Protein 5DK6 (pdb70)

B-factor: mean 43.55, std 16.33, range [5.24, 105.69]

Solvent-accessible surface area: 11202 Å² total

Foldseek 3Di:
DAFDFEEEEEELCLLFVVQLVQFDPWDWDDDPHWIWIWGDHVRYTYIYTNQHFFQVSLLVVLLCCCPVVVGQAYEYEFAWAWDPPVADALAKEKEPWEFAQPDDPVVVPDARRDDPVGDRIFAAPVVSVLLVVLPVQVPVPYHYYYWYEYEGRDAAAPVVSVSSCVSPVTTTYGNVVSSRVSCVVVVHGYMYMWGYQYHHHHCPPVSNVVRRSSGSVRRVRSVSSSVSRTNHDGD

Radius of gyration: 16.78 Å; Cα contacts (8 Å, |Δi|>4): 553; chains: 1; bounding box: 40×55×32 Å

InterPro domains:
  IPR000845 Nucleoside phosphorylase domain [PF01048] (2-230)
  IPR010049 MTA/SAH nucleosidase [MF_01684] (2-235)
  IPR010049 MTA/SAH nucleosidase [TIGR01704] (3-233)
  IPR035994 Nucleoside phosphorylase superfamily [G3DSA:3.40.50.1580] (1-243)
  IPR035994 Nucleoside phosphorylase superfamily [SSF53167] (1-235)

CATH classification: 3.40.50.1580

Nearest PDB structures (foldseek):
  4x24-assembly1_B  TM=9.715E-01  e=6.820E-34  Vibrio cholerae O395
  5ue1-assembly1_B  TM=9.714E-01  e=4.278E-33  Aliivibrio fischeri ES114
  3dp9-assembly1_A  TM=9.742E-01  e=1.369E-32  Vibrio cholerae
  3eei-assembly1_B  TM=9.690E-01  e=1.240E-31  Neisseria meningitidis serogroup B
  1jys-assembly1_B  TM=9.177E-01  e=1.806E-28  Escherichia coli

Sequence (235 aa):
LYFQSKAGIIGAEPEVAILKEKLTDAKSTEHAGYTFHQGQLDGSDVVIVQSGIGKVAAALATAILIDRFQVDYVVNTGSAGGFDASLKVGDIVVSSEVRYHDVDLTAFGYEIGQLPANPAAFPHDDLVAAAKKGIEQLSQNIKAVTGLITTGDTFTKEEDVAKARANFPTAAVEEGAAIAQACLQLKTPFVVIRSLSDIAGKESPHTFEEYLETAAVNSSQLVLNLGQLKGKVLS

Organism: Colwellia psychrerythraea (strain 34H / ATCC BAA-681) (NCBI:txid167879)

Secondary structure (DSSP, 8-state):
------EEEEE--HHHHHHHHS-EEEEEEEETTEEEEEEEETTEEEEEEE--SSHHHHHHHHHHHHHHH--SEEEEEEEEEE-STT--TT-EEEEEEEEESS---GGGTPPTTPPTTS-S----HHHHHHHHHH---------EEEEEEEE-S----HHHHHHHHHH----EE--HHHHHHHHHHTT--EEEEEEEEEESSTTHHHHHHHHHHHHHHHHHHHHH---TTTT----

Structure (mmCIF, N/CA/C/O backbone):
data_5DK6
#
_entry.id   5DK6
#
_cell.length_a   145.427
_cell.length_b   145.427
_cell.length_c   70.341
_cell.angle_alpha   90.00
_cell.angle_beta   90.00
_cell.angle_gamma   120.00
#
_symmetry.space_group_name_H-M   'P 65 2 2'
#
loop_
_entity.id
_entity.type
_entity.pdbx_description
1 polymer "5'-methylthioadenosine/S-adenosylhomocysteine nucleosidase"
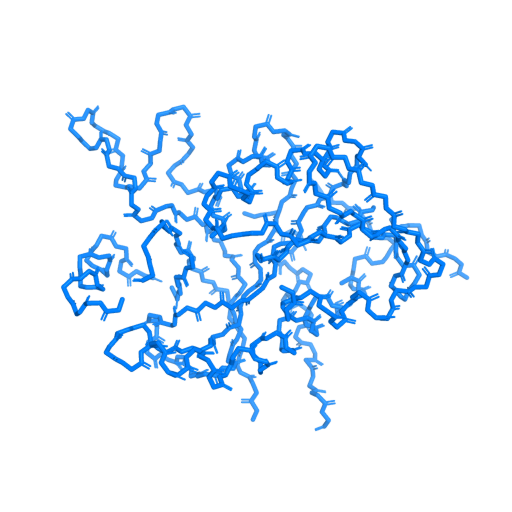2 non-polymer GLYCINE
3 non-polymer ADENINE
4 water water
#
loop_
_atom_site.group_PDB
_atom_site.id
_atom_site.type_symbol
_atom_site.label_atom_id
_atom_site.label_alt_id
_atom_site.label_comp_id
_atom_site.label_asym_id
_atom_site.label_entity_id
_atom_site.label_seq_id
_atom_site.pdbx_PDB_ins_code
_atom_site.Cartn_x
_atom_site.Cartn_y
_atom_site.Cartn_z
_atom_site.occupancy
_atom_site.B_iso_or_equiv
_atom_site.auth_seq_id
_atom_site.auth_comp_id
_atom_site.auth_asym_id
_atom_site.auth_atom_id
_atom_site.pdbx_PDB_model_num
ATOM 1 N N . LEU A 1 18 ? 46.729 17.631 33.808 1.00 67.70 -5 LEU A N 1
ATOM 2 C CA . LEU A 1 18 ? 46.996 18.025 35.188 1.00 68.22 -5 LEU A CA 1
ATOM 3 C C . LEU A 1 18 ? 47.012 19.553 35.355 1.00 71.36 -5 LEU A C 1
ATOM 4 O O . LEU A 1 18 ? 45.959 20.202 35.319 1.00 71.53 -5 LEU A O 1
ATOM 9 N N . TYR A 1 19 ? 48.210 20.110 35.535 1.00 74.72 -4 TYR A N 1
ATOM 10 C CA . TYR A 1 19 ? 48.412 21.549 35.738 1.00 68.22 -4 TYR A CA 1
ATOM 11 C C . TYR A 1 19 ? 47.961 22.418 34.549 1.00 65.87 -4 TYR A C 1
ATOM 12 O O . TYR A 1 19 ? 48.369 22.174 33.411 1.00 62.56 -4 TYR A O 1
ATOM 21 N N . PHE A 1 20 ? 47.127 23.428 34.810 1.00 61.90 -3 PHE A N 1
ATOM 22 C CA . PHE A 1 20 ? 46.771 24.419 33.786 1.00 54.43 -3 PHE A CA 1
ATOM 23 C C . PHE A 1 20 ? 47.837 25.505 33.707 1.00 51.12 -3 PHE A C 1
ATOM 24 O O . PHE A 1 20 ? 48.488 25.810 34.695 1.00 50.46 -3 PHE A O 1
ATOM 32 N N . GLN A 1 21 ? 48.017 26.084 32.527 1.00 54.29 -2 GLN A N 1
ATOM 33 C CA . GLN A 1 21 ? 48.915 27.223 32.366 1.00 56.38 -2 GLN A CA 1
ATOM 34 C C . GLN A 1 21 ? 48.088 28.502 32.328 1.00 60.18 -2 GLN A C 1
ATOM 35 O O . GLN A 1 21 ? 47.480 28.837 31.301 1.00 60.61 -2 GLN A O 1
ATOM 41 N N . SER A 1 22 ? 48.055 29.214 33.451 1.00 60.36 -1 SER A N 1
ATOM 42 C CA . SER A 1 22 ? 47.122 30.324 33.588 1.00 49.07 -1 SER A CA 1
ATOM 43 C C . SER A 1 22 ? 47.794 31.660 33.859 1.00 47.10 -1 SER A C 1
ATOM 44 O O . SER A 1 22 ? 48.923 31.729 34.354 1.00 49.40 -1 SER A O 1
ATOM 55 N N . LYS A 1 24 ? 48.189 35.513 35.585 1.00 41.97 2 LYS A N 1
ATOM 56 C CA . LYS A 1 24 ? 48.075 36.010 36.944 1.00 41.99 2 LYS A CA 1
ATOM 57 C C . LYS A 1 24 ? 47.050 37.140 36.991 1.00 40.44 2 LYS A C 1
ATOM 58 O O . LYS A 1 24 ? 47.169 38.141 36.280 1.00 40.13 2 LYS A O 1
ATOM 64 N N . ALA A 1 25 ? 46.040 36.962 37.831 1.00 37.19 3 ALA A N 1
ATOM 65 C CA . ALA A 1 25 ? 44.956 37.916 37.937 1.00 36.44 3 ALA A CA 1
ATOM 66 C C . ALA A 1 25 ? 45.166 38.915 39.085 1.00 40.03 3 ALA A C 1
ATOM 67 O O . ALA A 1 25 ? 45.486 38.530 40.217 1.00 40.31 3 ALA A O 1
ATOM 69 N N . GLY A 1 26 ? 45.014 40.200 38.771 1.00 37.88 4 GLY A N 1
ATOM 70 C CA . GLY A 1 26 ? 44.917 41.242 39.780 1.00 30.83 4 GLY A CA 1
ATOM 71 C C . GLY A 1 26 ? 43.457 41.366 40.192 1.00 35.23 4 GLY A C 1
ATOM 72 O O . GLY A 1 26 ? 42.574 41.521 39.340 1.00 35.34 4 GLY A O 1
ATOM 73 N N . ILE A 1 27 ? 43.188 41.268 41.489 1.00 31.84 5 ILE A N 1
ATOM 74 C CA . ILE A 1 27 ? 41.826 41.402 41.993 1.00 34.66 5 ILE A CA 1
ATOM 75 C C . ILE A 1 27 ? 41.721 42.565 42.982 1.00 37.04 5 ILE A C 1
ATOM 76 O O . ILE A 1 27 ? 42.389 42.571 44.014 1.00 31.32 5 ILE A O 1
ATOM 81 N N . ILE A 1 28 ? 40.893 43.560 42.667 1.00 34.78 6 ILE A N 1
ATOM 82 C CA . ILE A 1 28 ? 40.789 44.710 43.550 1.00 23.02 6 ILE A CA 1
ATOM 83 C C . ILE A 1 28 ? 39.358 45.067 43.993 1.00 37.90 6 ILE A C 1
ATOM 84 O O . ILE A 1 28 ? 38.430 45.115 43.175 1.00 32.54 6 ILE A O 1
ATOM 89 N N . GLY A 1 29 ? 39.215 45.284 45.311 1.00 30.89 7 GLY A N 1
ATOM 90 C CA . GLY A 1 29 ? 37.991 45.751 45.954 1.00 28.16 7 GLY A CA 1
ATOM 91 C C . GLY A 1 29 ? 38.281 46.949 46.865 1.00 33.21 7 GLY A C 1
ATOM 92 O O . GLY A 1 29 ? 39.377 47.096 47.431 1.00 32.32 7 GLY A O 1
ATOM 93 N N . ALA A 1 30 ? 37.314 47.844 47.002 1.00 32.53 8 ALA A N 1
ATOM 94 C CA . ALA A 1 30 ? 37.578 49.073 47.743 1.00 35.70 8 ALA A CA 1
ATOM 95 C C . ALA A 1 30 ? 37.644 48.824 49.263 1.00 38.60 8 ALA A C 1
ATOM 96 O O . ALA A 1 30 ? 38.477 49.410 49.950 1.00 36.64 8 ALA A O 1
ATOM 106 N N . GLU A 1 32 ? 37.134 45.916 52.808 1.00 45.12 10 GLU A N 1
ATOM 107 C CA . GLU A 1 32 ? 37.410 44.546 53.267 1.00 42.88 10 GLU A CA 1
ATOM 108 C C . GLU A 1 32 ? 36.341 43.469 52.957 1.00 46.24 10 GLU A C 1
ATOM 109 O O . GLU A 1 32 ? 36.695 42.357 52.583 1.00 46.87 10 GLU A O 1
ATOM 115 N N . PRO A 1 33 ? 35.043 43.776 53.121 1.00 45.02 11 PRO A N 1
ATOM 116 C CA . PRO A 1 33 ? 34.072 42.720 52.803 1.00 41.15 11 PRO A CA 1
ATOM 117 C C . PRO A 1 33 ? 34.099 42.317 51.341 1.00 46.75 11 PRO A C 1
ATOM 118 O O . PRO A 1 33 ? 33.901 41.142 51.022 1.00 49.45 11 PRO A O 1
ATOM 122 N N . GLU A 1 34 ? 34.366 43.276 50.460 1.00 43.32 12 GLU A N 1
ATOM 123 C CA . GLU A 1 34 ? 34.346 43.002 49.026 1.00 42.47 12 GLU A CA 1
ATOM 124 C C . GLU A 1 34 ? 35.473 42.050 48.610 1.00 43.72 12 GLU A C 1
ATOM 125 O O . GLU A 1 34 ? 35.523 41.580 47.474 1.00 43.50 12 GLU A O 1
ATOM 131 N N . VAL A 1 35 ? 36.351 41.745 49.556 1.00 46.59 13 VAL A N 1
ATOM 132 C CA . VAL A 1 35 ? 37.633 41.119 49.273 1.00 43.02 13 VAL A CA 1
ATOM 133 C C . VAL A 1 35 ? 37.868 39.925 50.200 1.00 45.58 13 VAL A C 1
ATOM 134 O O . VAL A 1 35 ? 38.595 38.988 49.862 1.00 47.76 13 VAL A O 1
ATOM 138 N N . ALA A 1 36 ? 37.210 39.959 51.358 1.00 53.63 14 ALA A N 1
ATOM 139 C CA . ALA A 1 36 ? 37.425 38.989 52.435 1.00 50.06 14 ALA A CA 1
ATOM 140 C C . ALA A 1 36 ? 37.220 37.540 52.006 1.00 48.20 14 ALA A C 1
ATOM 141 O O . ALA A 1 36 ? 37.976 36.653 52.419 1.00 44.36 14 ALA A O 1
ATOM 143 N N . ILE A 1 37 ? 36.194 37.303 51.189 1.00 49.23 15 ILE A N 1
ATOM 144 C CA . ILE A 1 37 ? 35.861 35.944 50.763 1.00 53.98 15 ILE A CA 1
ATOM 145 C C . ILE A 1 37 ? 37.007 35.308 49.978 1.00 55.46 15 ILE A C 1
ATOM 146 O O . ILE A 1 37 ? 37.541 34.274 50.381 1.00 59.15 15 ILE A O 1
ATOM 151 N N . LEU A 1 38 ? 37.387 35.943 48.870 1.00 52.83 16 LEU A N 1
ATOM 152 C CA . LEU A 1 38 ? 38.445 35.429 47.999 1.00 50.09 16 LEU A CA 1
ATOM 153 C C . LEU A 1 38 ? 39.771 35.400 48.741 1.00 50.20 16 LEU A C 1
ATOM 154 O O . LEU A 1 38 ? 40.638 34.573 48.461 1.00 53.59 16 LEU A O 1
ATOM 159 N N . LYS A 1 39 ? 39.923 36.312 49.694 1.00 47.85 17 LYS A N 1
ATOM 160 C CA . LYS A 1 39 ? 41.124 36.361 50.510 1.00 48.66 17 LYS A CA 1
ATOM 161 C C . LYS A 1 39 ? 41.232 35.066 51.309 1.00 55.20 17 LYS A C 1
ATOM 162 O O . LYS A 1 39 ? 42.329 34.558 51.569 1.00 57.57 17 LYS A O 1
ATOM 168 N N . GLU A 1 40 ? 40.076 34.530 51.687 1.00 54.86 18 GLU A N 1
ATOM 169 C CA . GLU A 1 40 ? 40.035 33.349 52.533 1.00 62.92 18 GLU A CA 1
ATOM 170 C C . GLU A 1 40 ? 40.398 32.094 51.751 1.00 62.28 18 GLU A C 1
ATOM 171 O O . GLU A 1 40 ? 41.253 31.305 52.183 1.00 61.79 18 GLU A O 1
ATOM 177 N N . LYS A 1 41 ? 39.764 31.923 50.593 1.00 53.37 19 LYS A N 1
ATOM 178 C CA . LYS A 1 41 ? 39.973 30.731 49.773 1.00 56.06 19 LYS A CA 1
ATOM 179 C C . LYS A 1 41 ? 41.361 30.693 49.136 1.00 52.27 19 LYS A C 1
ATOM 180 O O . LYS A 1 41 ? 41.704 29.759 48.420 1.00 60.15 19 LYS A O 1
ATOM 186 N N . LEU A 1 42 ? 42.155 31.716 49.410 1.00 50.89 20 LEU A N 1
ATOM 187 C CA . LEU A 1 42 ? 43.529 31.767 48.960 1.00 49.98 20 LEU A CA 1
ATOM 188 C C . LEU A 1 42 ? 44.330 30.596 49.507 1.00 56.08 20 LEU A C 1
ATOM 189 O O . LEU A 1 42 ? 44.318 30.330 50.708 1.00 65.71 20 LEU A O 1
ATOM 194 N N . THR A 1 43 ? 45.024 29.897 48.621 1.00 55.77 21 THR A N 1
ATOM 195 C CA . THR A 1 43 ? 45.952 28.847 49.022 1.00 55.30 21 THR A CA 1
ATOM 196 C C . THR A 1 43 ? 47.372 29.381 48.888 1.00 58.88 21 THR A C 1
ATOM 197 O O . THR A 1 43 ? 47.619 30.282 48.087 1.00 57.80 21 THR A O 1
ATOM 201 N N . ASP A 1 44 ? 48.302 28.818 49.653 1.00 61.76 22 ASP A N 1
ATOM 202 C CA . ASP A 1 44 ? 49.693 29.276 49.643 1.00 63.61 22 ASP A CA 1
ATOM 203 C C . ASP A 1 44 ? 49.748 30.785 49.809 1.00 63.59 22 ASP A C 1
ATOM 204 O O . ASP A 1 44 ? 50.481 31.481 49.099 1.00 61.01 22 ASP A O 1
ATOM 209 N N . ALA A 1 45 ? 48.948 31.277 50.748 1.00 58.81 23 ALA A N 1
ATOM 210 C CA . ALA A 1 45 ? 48.822 32.704 50.990 1.00 50.06 23 ALA A CA 1
ATOM 211 C C . ALA A 1 45 ? 50.126 33.323 51.448 1.00 55.77 23 ALA A C 1
ATOM 212 O O . ALA A 1 45 ? 50.796 32.815 52.341 1.00 62.90 23 ALA A O 1
ATOM 214 N N . LYS A 1 46 ? 50.490 34.421 50.813 1.00 51.51 24 LYS A N 1
ATOM 215 C CA . LYS A 1 46 ? 51.528 35.277 51.338 1.00 51.28 24 LYS A CA 1
ATOM 216 C C . LYS A 1 46 ? 50.965 36.681 51.277 1.00 52.06 24 LYS A C 1
ATOM 217 O O . LYS A 1 46 ? 50.241 37.020 50.346 1.00 53.99 24 LYS A O 1
ATOM 223 N N . SER A 1 47 ? 51.272 37.494 52.271 1.00 54.30 25 SER A N 1
ATOM 224 C CA . SER A 1 47 ? 50.839 38.875 52.247 1.00 49.71 25 SER A CA 1
ATOM 225 C C . SER A 1 47 ? 52.053 39.791 52.360 1.00 52.97 25 SER A C 1
ATOM 226 O O . SER A 1 47 ? 52.956 39.545 53.152 1.00 62.55 25 SER A O 1
ATOM 229 N N . THR A 1 48 ? 52.070 40.835 51.542 1.00 52.00 26 THR A N 1
ATOM 230 C CA . THR A 1 48 ? 53.182 41.772 51.467 1.00 48.31 26 THR A CA 1
ATOM 231 C C . THR A 1 48 ? 52.640 43.179 51.503 1.00 50.52 26 THR A C 1
ATOM 232 O O . THR A 1 48 ? 51.447 43.397 51.292 1.00 55.29 26 THR A O 1
ATOM 236 N N . GLU A 1 49 ? 53.510 44.145 51.737 1.00 52.56 27 GLU A N 1
ATOM 237 C CA . GLU A 1 49 ? 53.078 45.523 51.854 1.00 52.04 27 GLU A CA 1
ATOM 238 C C . GLU A 1 49 ? 53.972 46.430 51.035 1.00 55.30 27 GLU A C 1
ATOM 239 O O . GLU A 1 49 ? 55.179 46.457 51.232 1.00 61.38 27 GLU A O 1
ATOM 245 N N . HIS A 1 50 ? 53.378 47.188 50.128 0.50 47.47 28 HIS A N 1
ATOM 246 C CA . HIS A 1 50 ? 54.120 48.196 49.432 0.50 46.96 28 HIS A CA 1
ATOM 247 C C . HIS A 1 50 ? 53.288 49.432 49.292 0.50 45.71 28 HIS A C 1
ATOM 248 O O . HIS A 1 50 ? 52.096 49.379 49.089 0.50 44.89 28 HIS A O 1
ATOM 255 N N . ALA A 1 51 ? 53.958 50.554 49.434 1.00 46.98 29 ALA A N 1
ATOM 256 C CA . ALA A 1 51 ? 53.358 51.857 49.236 1.00 42.83 29 ALA A CA 1
ATOM 257 C C . ALA A 1 51 ? 52.035 52.051 49.998 1.00 41.20 29 ALA A C 1
ATOM 258 O O . ALA A 1 51 ? 51.133 52.740 49.524 1.00 47.07 29 ALA A O 1
ATOM 260 N N . GLY A 1 52 ? 51.931 51.461 51.188 1.00 49.93 30 GLY A N 1
ATOM 261 C CA . GLY A 1 52 ? 50.799 51.713 52.069 1.00 37.62 30 GLY A CA 1
ATOM 262 C C . GLY A 1 52 ? 49.622 50.779 51.856 1.00 41.43 30 GLY A C 1
ATOM 263 O O . GLY A 1 52 ? 48.608 50.878 52.551 1.00 45.22 30 GLY A O 1
ATOM 264 N N . TYR A 1 53 ? 49.752 49.871 50.890 1.00 46.77 31 TYR A N 1
ATOM 265 C CA . TYR A 1 53 ? 48.718 48.871 50.632 1.00 40.73 31 TYR A CA 1
ATOM 266 C C . TYR A 1 53 ? 49.201 47.494 51.021 1.00 39.75 31 TYR A C 1
ATOM 267 O O . TYR A 1 53 ? 50.412 47.238 51.049 1.00 39.12 31 TYR A O 1
ATOM 276 N N . THR A 1 54 ? 48.241 46.600 51.244 1.00 33.40 32 THR A N 1
ATOM 277 C CA . THR A 1 54 ? 48.523 45.218 51.591 1.00 43.37 32 THR A CA 1
ATOM 278 C C . THR A 1 54 ? 48.087 44.308 50.469 1.00 38.73 32 THR A C 1
ATOM 279 O O . THR A 1 54 ? 46.899 44.227 50.149 1.00 41.09 32 THR A O 1
ATOM 283 N N . PHE A 1 55 ? 49.040 43.594 49.889 1.00 41.41 33 PHE A N 1
ATOM 284 C CA . PHE A 1 55 ? 48.737 42.718 48.772 1.00 38.84 33 PHE A CA 1
ATOM 285 C C . PHE A 1 55 ? 48.808 41.263 49.199 1.00 41.18 33 PHE A C 1
ATOM 286 O O . PHE A 1 55 ? 49.794 40.829 49.783 1.00 50.89 33 PHE A O 1
ATOM 294 N N . HIS A 1 56 ? 47.744 40.525 48.926 1.00 39.80 34 HIS A N 1
ATOM 295 C CA . HIS A 1 56 ? 47.639 39.129 49.306 1.00 41.24 34 HIS A CA 1
ATOM 296 C C . HIS A 1 56 ? 47.841 38.229 48.099 1.00 44.13 34 HIS A C 1
ATOM 297 O O . HIS A 1 56 ? 46.911 38.016 47.326 1.00 44.21 34 HIS A O 1
ATOM 304 N N . GLN A 1 57 ? 49.053 37.710 47.939 1.00 43.75 35 GLN A N 1
ATOM 305 C CA . GLN A 1 57 ? 49.354 36.806 46.834 1.00 47.20 35 GLN A CA 1
ATOM 306 C C . GLN A 1 57 ? 49.113 35.355 47.227 1.00 50.41 35 GLN A C 1
ATOM 307 O O . GLN A 1 57 ? 49.479 34.926 48.320 1.00 56.38 35 GLN A O 1
ATOM 313 N N . GLY A 1 58 ? 48.494 34.605 46.323 1.00 50.39 36 GLY A N 1
ATOM 314 C CA . GLY A 1 58 ? 48.160 33.216 46.573 1.00 50.87 36 GLY A CA 1
ATOM 315 C C . GLY A 1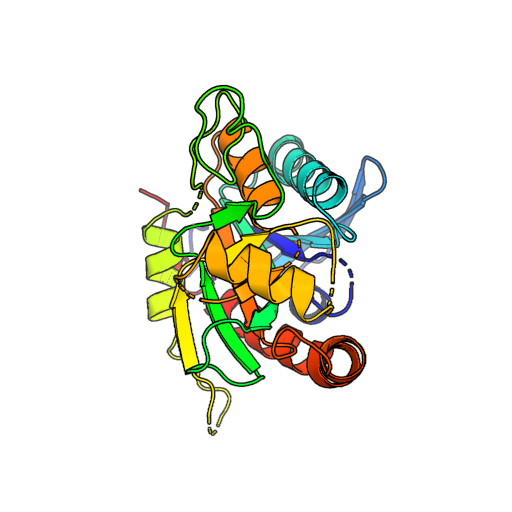 58 ? 47.510 32.608 45.352 1.00 45.07 36 GLY A C 1
ATOM 316 O O . GLY A 1 58 ? 47.608 33.162 44.257 1.00 47.70 36 GLY A O 1
ATOM 317 N N . GLN A 1 59 ? 46.834 31.478 45.530 1.00 43.94 37 GLN A N 1
ATOM 318 C CA . GLN A 1 59 ? 46.106 30.874 44.422 1.00 40.19 37 GLN A CA 1
ATOM 319 C C . GLN A 1 59 ? 44.655 30.599 44.772 1.00 47.86 37 GLN A C 1
ATOM 320 O O . GLN A 1 59 ? 44.316 30.302 45.917 1.00 53.05 37 GLN A O 1
ATOM 326 N N . LEU A 1 60 ? 43.803 30.703 43.761 1.00 46.62 38 LEU A N 1
ATOM 327 C CA . LEU A 1 60 ? 42.402 30.359 43.877 1.00 48.68 38 LEU A CA 1
ATOM 328 C C . LEU A 1 60 ? 42.080 29.288 42.846 1.00 60.67 38 LEU A C 1
ATOM 329 O O . LEU A 1 60 ? 42.132 29.545 41.638 1.00 57.34 38 LEU A O 1
ATOM 334 N N . ASP A 1 61 ? 41.760 28.090 43.334 1.00 61.34 39 ASP A N 1
ATOM 335 C CA . ASP A 1 61 ? 41.528 26.925 42.487 1.00 57.23 39 ASP A CA 1
ATOM 336 C C . ASP A 1 61 ? 42.636 26.787 41.452 1.00 58.55 39 ASP A C 1
ATOM 337 O O . ASP A 1 61 ? 42.369 26.547 40.276 1.00 58.50 39 ASP A O 1
ATOM 342 N N . GLY A 1 62 ? 43.879 26.973 41.888 1.00 57.26 40 GLY A N 1
ATOM 343 C CA . GLY A 1 62 ? 45.023 26.760 41.021 1.00 54.87 40 GLY A CA 1
ATOM 344 C C . GLY A 1 62 ? 45.551 27.991 40.309 1.00 59.07 40 GLY A C 1
ATOM 345 O O . GLY A 1 62 ? 46.743 28.056 39.995 1.00 60.28 40 GLY A O 1
ATOM 346 N N . SER A 1 63 ? 44.676 28.963 40.049 1.00 58.96 41 SER A N 1
ATOM 347 C CA . SER A 1 63 ? 45.058 30.181 39.329 1.00 51.83 41 SER A CA 1
ATOM 348 C C . SER A 1 63 ? 45.794 31.167 40.235 1.00 50.46 41 SER A C 1
ATOM 349 O O . SER A 1 63 ? 45.390 31.377 41.374 1.00 48.30 41 SER A O 1
ATOM 352 N N . ASP A 1 64 ? 46.866 31.770 39.731 1.00 49.50 42 ASP A N 1
ATOM 353 C CA . ASP A 1 64 ? 47.634 32.740 40.510 1.00 46.00 42 ASP A CA 1
ATOM 354 C C . ASP A 1 64 ? 46.935 34.094 40.580 1.00 47.66 42 ASP A C 1
ATOM 355 O O . ASP A 1 64 ? 46.654 34.703 39.549 1.00 47.65 42 ASP A O 1
ATOM 360 N N . VAL A 1 65 ? 46.666 34.578 41.790 1.00 38.32 43 VAL A N 1
ATOM 361 C CA . VAL A 1 65 ? 46.032 35.883 41.941 1.00 38.60 43 VAL A CA 1
ATOM 362 C C . VAL A 1 65 ? 46.771 36.791 42.913 1.00 38.35 43 VAL A C 1
ATOM 363 O O . VAL A 1 65 ? 47.546 36.339 43.741 1.00 38.30 43 VAL A O 1
ATOM 367 N N . VAL A 1 66 ? 46.551 38.090 42.780 1.00 39.11 44 VAL A N 1
ATOM 368 C CA . VAL A 1 66 ? 46.992 39.040 43.788 1.00 38.15 44 VAL A CA 1
ATOM 369 C C . VAL A 1 66 ? 45.785 39.902 44.146 1.00 41.05 44 VAL A C 1
ATOM 370 O O . VAL A 1 66 ? 45.201 40.554 43.277 1.00 34.59 44 VAL A O 1
ATOM 374 N N . ILE A 1 67 ? 45.409 39.876 45.422 1.00 41.63 45 ILE A N 1
ATOM 375 C CA . ILE A 1 67 ? 44.209 40.534 45.917 1.00 36.02 45 ILE A CA 1
ATOM 376 C C . ILE A 1 67 ? 44.556 41.748 46.756 1.00 38.97 45 ILE A C 1
ATOM 377 O O . ILE A 1 67 ? 45.330 41.644 47.703 1.00 34.91 45 ILE A O 1
ATOM 382 N N . VAL A 1 68 ? 43.990 42.903 46.426 1.00 35.38 46 VAL A N 1
ATOM 383 C CA . VAL A 1 68 ? 44.238 44.086 47.248 1.00 29.85 46 VAL A CA 1
ATOM 384 C C . VAL A 1 68 ? 42.946 44.831 47.537 1.00 30.08 46 VAL A C 1
ATOM 385 O O . VAL A 1 68 ? 42.084 44.980 46.671 1.00 36.31 46 VAL A O 1
ATOM 389 N N . GLN A 1 69 ? 42.807 45.250 48.784 1.00 36.05 47 GLN A N 1
ATOM 390 C CA . GLN A 1 69 ? 41.759 46.159 49.187 1.00 31.31 47 GLN A CA 1
ATOM 391 C C . GLN A 1 69 ? 42.272 47.593 49.030 1.00 37.06 47 GLN A C 1
ATOM 392 O O . GLN A 1 69 ? 43.253 47.987 49.675 1.00 41.41 47 GLN A O 1
ATOM 398 N N . SER A 1 70 ? 41.617 48.375 48.179 1.00 34.88 48 SER A N 1
ATOM 399 C CA . SER A 1 70 ? 42.187 49.668 47.756 1.00 40.93 48 SER A CA 1
ATOM 400 C C . SER A 1 70 ? 41.875 50.873 48.650 1.00 42.21 48 SER A C 1
ATOM 401 O O . SER A 1 70 ? 42.675 51.810 48.745 1.00 41.45 48 SER A O 1
ATOM 404 N N . GLY A 1 71 ? 40.706 50.861 49.277 1.00 26.92 49 GLY A N 1
ATOM 405 C CA . GLY A 1 71 ? 40.156 52.092 49.813 1.00 35.51 49 GLY A CA 1
ATOM 406 C C . GLY A 1 71 ? 39.130 52.690 48.858 1.00 40.73 49 GLY A C 1
ATOM 407 O O . GLY A 1 71 ? 38.945 52.218 47.731 1.00 35.38 49 GLY A O 1
ATOM 408 N N . ILE A 1 72 ? 38.457 53.740 49.303 1.00 30.86 50 ILE A N 1
ATOM 409 C CA . ILE A 1 72 ? 37.318 54.277 48.573 1.00 32.90 50 ILE A CA 1
ATOM 410 C C . ILE A 1 72 ? 37.792 55.343 47.598 1.00 29.84 50 ILE A C 1
ATOM 411 O O . ILE A 1 72 ? 38.725 56.078 47.885 1.00 25.07 50 ILE A O 1
ATOM 416 N N . GLY A 1 73 ? 37.175 55.385 46.419 1.00 30.87 51 GLY A N 1
ATOM 417 C CA . GLY A 1 73 ? 37.371 56.507 45.523 1.00 26.94 51 GLY A CA 1
ATOM 418 C C . GLY A 1 73 ? 38.409 56.308 44.441 1.00 26.96 51 GLY A C 1
ATOM 419 O O . GLY A 1 73 ? 39.173 55.341 44.462 1.00 28.97 51 GLY A O 1
ATOM 420 N N . LYS A 1 74 ? 38.436 57.261 43.516 1.00 24.56 52 LYS A N 1
ATOM 421 C CA . LYS A 1 74 ? 39.197 57.173 42.272 1.00 24.63 52 LYS A CA 1
ATOM 422 C C . LYS A 1 74 ? 40.689 57.057 42.499 1.00 24.33 52 LYS A C 1
ATOM 423 O O . LYS A 1 74 ? 41.325 56.112 42.061 1.00 24.18 52 LYS A O 1
ATOM 429 N N . VAL A 1 75 ? 41.259 58.030 43.184 1.00 16.62 53 VAL A N 1
ATOM 430 C CA . VAL A 1 75 ? 42.710 58.052 43.354 1.00 26.52 53 VAL A CA 1
ATOM 431 C C . VAL A 1 75 ? 43.252 56.813 44.098 1.00 22.24 53 VAL A C 1
ATOM 432 O O . VAL A 1 75 ? 44.278 56.244 43.727 1.00 25.31 53 VAL A O 1
ATOM 436 N N . ALA A 1 76 ? 42.523 56.353 45.094 1.00 23.70 54 ALA A N 1
ATOM 437 C CA . ALA A 1 76 ? 42.987 55.242 45.902 1.00 24.04 54 ALA A CA 1
ATOM 438 C C . ALA A 1 76 ? 42.939 53.952 45.100 1.00 22.42 54 ALA A C 1
ATOM 439 O O . ALA A 1 76 ? 43.810 53.090 45.239 1.00 21.92 54 ALA A O 1
ATOM 441 N N . ALA A 1 77 ? 41.905 53.805 44.278 1.00 28.10 55 ALA A N 1
ATOM 442 C CA . ALA A 1 77 ? 41.749 52.594 43.491 1.00 24.19 55 ALA A CA 1
ATOM 443 C C . ALA A 1 77 ? 42.790 52.591 42.385 1.00 23.68 55 ALA A C 1
ATOM 444 O O . ALA A 1 77 ? 43.326 51.549 42.001 1.00 24.25 55 ALA A O 1
ATOM 446 N N . ALA A 1 78 ? 43.086 53.776 41.880 1.00 22.74 56 ALA A N 1
ATOM 447 C CA . ALA A 1 78 ? 44.013 53.887 40.760 1.00 23.74 56 ALA A CA 1
ATOM 448 C C . ALA A 1 78 ? 45.423 53.594 41.250 1.00 28.47 56 ALA A C 1
ATOM 449 O O . ALA A 1 78 ? 46.216 52.979 40.527 1.00 26.07 56 ALA A O 1
ATOM 451 N N . LEU A 1 79 ? 45.744 54.012 42.477 1.00 23.49 57 LEU A N 1
ATOM 452 C CA . LEU A 1 79 ? 47.115 53.801 42.966 1.00 25.60 57 LEU A CA 1
ATOM 453 C C . LEU A 1 79 ? 47.355 52.337 43.264 1.00 25.00 57 LEU A C 1
ATOM 454 O O . LEU A 1 79 ? 48.409 51.812 42.956 1.00 32.02 57 LEU A O 1
ATOM 459 N N . ALA A 1 80 ? 46.375 51.675 43.856 1.00 25.89 58 ALA A N 1
ATOM 460 C CA . ALA A 1 80 ? 46.489 50.246 44.108 1.00 28.63 58 ALA A CA 1
ATOM 461 C C . ALA A 1 80 ? 46.678 49.482 42.801 1.00 29.30 58 ALA A C 1
ATOM 462 O O . ALA A 1 80 ? 47.504 48.583 42.707 1.00 31.39 58 ALA A O 1
ATOM 464 N N . THR A 1 81 ? 45.908 49.864 41.787 1.00 33.02 59 THR A N 1
ATOM 465 C CA . THR A 1 81 ? 45.970 49.239 40.460 1.00 28.85 59 THR A CA 1
ATOM 466 C C . THR A 1 81 ? 47.363 49.352 39.835 1.00 30.27 59 THR A C 1
ATOM 467 O O . THR A 1 81 ? 47.905 48.375 39.327 1.00 31.20 59 THR A O 1
ATOM 471 N N . ALA A 1 82 ? 47.936 50.546 39.890 1.00 26.09 60 ALA A N 1
ATOM 472 C CA . ALA A 1 82 ? 49.273 50.797 39.377 1.00 25.52 60 ALA A CA 1
ATOM 473 C C . ALA A 1 82 ? 50.329 49.897 40.027 1.00 33.30 60 ALA A C 1
ATOM 474 O O . ALA A 1 82 ? 51.178 49.322 39.347 1.00 37.77 60 ALA A O 1
ATOM 476 N N . ILE A 1 83 ? 50.278 49.786 41.348 1.00 35.42 61 ILE A N 1
ATOM 477 C CA . ILE A 1 83 ? 51.213 48.943 42.085 1.00 36.29 61 ILE A CA 1
ATOM 478 C C . ILE A 1 83 ? 50.953 47.482 41.771 1.00 32.94 61 ILE A C 1
ATOM 479 O O . ILE A 1 83 ? 51.874 46.693 41.612 1.00 41.69 61 ILE A O 1
ATOM 484 N N . LEU A 1 84 ? 49.686 47.132 41.654 1.00 27.99 62 LEU A N 1
ATOM 485 C CA . LEU A 1 84 ? 49.307 45.770 41.316 1.00 30.94 62 LEU A CA 1
ATOM 486 C C . LEU A 1 84 ? 49.986 45.347 40.000 1.00 42.07 62 LEU A C 1
ATOM 487 O O . LEU A 1 84 ? 50.538 44.245 39.890 1.00 46.05 62 L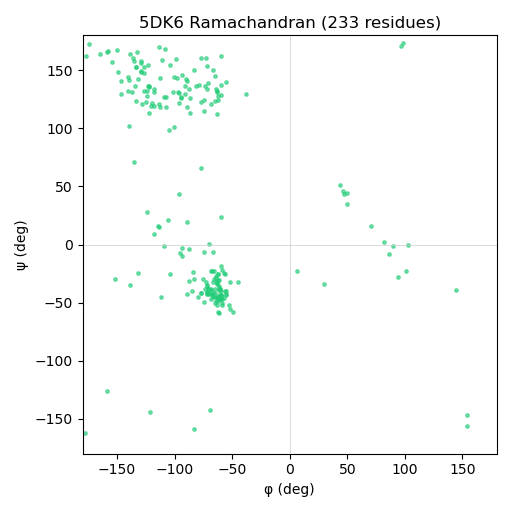EU A O 1
ATOM 492 N N . ILE A 1 85 ? 49.976 46.246 39.016 1.00 36.67 63 ILE A N 1
ATOM 493 C CA . ILE A 1 85 ? 50.531 45.962 37.703 1.00 36.70 63 ILE A CA 1
ATOM 494 C C . ILE A 1 85 ? 52.051 46.089 37.675 1.00 39.69 63 ILE A C 1
ATOM 495 O O . ILE A 1 85 ? 52.733 45.237 37.116 1.00 38.82 63 ILE A O 1
ATOM 500 N N . ASP A 1 86 ? 52.580 47.157 38.267 1.00 36.88 64 ASP A N 1
ATOM 501 C CA . ASP A 1 86 ? 54.017 47.406 38.220 1.00 40.01 64 ASP A CA 1
ATOM 502 C C . ASP A 1 86 ? 54.810 46.439 39.097 1.00 44.80 64 ASP A C 1
ATOM 503 O O . ASP A 1 86 ? 55.857 45.951 38.690 1.00 53.68 64 ASP A O 1
ATOM 508 N N . ARG A 1 87 ? 54.315 46.158 40.295 1.00 41.57 65 ARG A N 1
ATOM 509 C CA . ARG A 1 87 ? 55.057 45.328 41.233 1.00 45.35 65 ARG A CA 1
ATOM 510 C C . ARG A 1 87 ? 54.815 43.843 40.972 1.00 53.54 65 ARG A C 1
ATOM 511 O O . ARG A 1 87 ? 55.738 43.038 41.043 1.00 60.97 65 ARG A O 1
ATOM 519 N N . PHE A 1 88 ? 53.582 43.472 40.654 1.00 43.35 66 PHE A N 1
ATOM 520 C CA . PHE A 1 88 ? 53.244 42.057 40.559 1.00 37.92 66 PHE A CA 1
ATOM 521 C C . PHE A 1 88 ? 53.009 41.603 39.129 1.00 40.55 66 PHE A C 1
ATOM 522 O O . PHE A 1 88 ? 52.724 40.429 38.885 1.00 40.98 66 PHE A O 1
ATOM 530 N N . GLN A 1 89 ? 53.107 42.533 38.189 1.00 43.31 67 GLN A N 1
ATOM 531 C CA . GLN A 1 89 ? 52.928 42.219 36.773 1.00 47.10 67 GLN A CA 1
ATOM 532 C C . GLN A 1 89 ? 51.745 41.303 36.455 1.00 42.42 67 GLN A C 1
ATOM 533 O O . GLN A 1 89 ? 51.909 40.286 35.788 1.00 43.84 67 GLN A O 1
ATOM 539 N N . VAL A 1 90 ? 50.564 41.652 36.953 1.00 34.21 68 VAL A N 1
ATOM 540 C CA . VAL A 1 90 ? 49.361 40.882 36.644 1.00 41.36 68 VAL A CA 1
ATOM 541 C C . VAL A 1 90 ? 49.050 41.046 35.159 1.00 38.89 68 VAL A C 1
ATOM 542 O O . VAL A 1 90 ? 49.376 42.064 34.563 1.00 36.23 68 VAL A O 1
ATOM 546 N N . ASP A 1 91 ? 48.446 40.032 34.561 1.00 36.13 69 ASP A N 1
ATOM 547 C CA . ASP A 1 91 ? 48.177 40.069 33.138 1.00 33.20 69 ASP A CA 1
ATOM 548 C C . ASP A 1 91 ? 46.897 40.819 32.878 1.00 34.76 69 ASP A C 1
ATOM 549 O O . ASP A 1 91 ? 46.683 41.317 31.775 1.00 38.28 69 ASP A O 1
ATOM 554 N N . TYR A 1 92 ? 46.035 40.872 33.891 1.00 35.62 70 TYR A N 1
ATOM 555 C CA . TYR A 1 92 ? 44.792 41.637 33.808 1.00 36.02 70 TYR A CA 1
ATOM 556 C C . TYR A 1 92 ? 44.253 41.996 35.198 1.00 35.15 70 TYR A C 1
ATOM 557 O O . TYR A 1 92 ? 44.710 41.455 36.213 1.00 34.53 70 TYR A O 1
ATOM 566 N N . VAL A 1 93 ? 43.295 42.921 35.252 1.00 33.35 71 VAL A N 1
ATOM 567 C CA . VAL A 1 93 ? 42.779 43.373 36.544 1.00 27.97 71 VAL A CA 1
ATOM 568 C C . VAL A 1 93 ? 41.275 43.180 36.613 1.00 29.43 71 VAL A C 1
ATOM 569 O O . VAL A 1 93 ? 40.558 43.576 35.708 1.00 32.13 71 VAL A O 1
ATOM 573 N N . VAL A 1 94 ? 40.813 42.518 37.668 1.00 29.21 72 VAL A N 1
ATOM 574 C CA . VAL A 1 94 ? 39.394 42.377 37.941 1.00 28.58 72 VAL A CA 1
ATOM 575 C C . VAL A 1 94 ? 38.994 43.242 39.126 1.00 33.73 72 VAL A C 1
ATOM 576 O O . VAL A 1 94 ? 39.488 43.051 40.251 1.00 31.27 72 VAL A O 1
ATOM 580 N N . ASN A 1 95 ? 38.105 44.195 38.871 1.00 33.11 73 ASN A N 1
ATOM 581 C CA . ASN A 1 95 ? 37.584 45.053 39.923 1.00 30.87 73 ASN A CA 1
ATOM 582 C C . ASN A 1 95 ? 36.270 44.453 40.368 1.00 36.37 73 ASN A C 1
ATOM 583 O O . ASN A 1 95 ? 35.375 44.241 39.549 1.00 35.22 73 ASN A O 1
ATOM 588 N N . THR A 1 96 ? 36.175 44.126 41.652 1.00 36.25 74 THR A N 1
ATOM 589 C CA . THR A 1 96 ? 34.957 43.535 42.188 1.00 34.31 74 THR A CA 1
ATOM 590 C C . THR A 1 96 ? 34.414 44.369 43.334 1.00 38.72 74 THR A C 1
ATOM 591 O O . THR A 1 96 ? 35.156 45.103 43.985 1.00 37.33 74 THR A O 1
ATOM 595 N N . GLY A 1 97 ? 33.109 44.272 43.564 1.00 39.90 75 GLY A N 1
ATOM 596 C CA . GLY A 1 97 ? 32.502 44.943 44.693 1.00 38.57 75 GLY A CA 1
ATOM 597 C C . GLY A 1 97 ? 31.034 45.290 44.553 1.00 40.38 75 GLY A C 1
ATOM 598 O O . GLY A 1 97 ? 30.276 44.683 43.788 1.00 39.35 75 GLY A O 1
ATOM 599 N N . SER A 1 98 ? 30.628 46.298 45.312 1.00 38.62 76 SER A N 1
ATOM 600 C CA . SER A 1 98 ? 29.235 46.687 45.361 1.00 38.60 76 SER A CA 1
ATOM 601 C C . SER A 1 98 ? 28.995 47.880 44.461 1.00 38.59 76 SER A C 1
ATOM 602 O O . SER A 1 98 ? 29.928 48.604 44.118 1.00 38.61 76 SER A O 1
ATOM 605 N N . ALA A 1 99 ? 27.736 48.075 44.086 1.00 33.19 77 ALA A N 1
ATOM 606 C CA . ALA A 1 99 ? 27.335 49.205 43.257 1.00 34.76 77 ALA A CA 1
ATOM 607 C C . ALA A 1 99 ? 25.871 49.548 43.495 1.00 32.35 77 ALA A C 1
ATOM 608 O O . ALA A 1 99 ? 25.087 48.696 43.903 1.00 32.57 77 ALA A O 1
ATOM 610 N N . GLY A 1 100 ? 25.501 50.790 43.203 1.00 33.29 78 GLY A N 1
ATOM 611 C CA . GLY A 1 100 ? 24.105 51.208 43.255 1.00 33.05 78 GLY A CA 1
ATOM 612 C C . GLY A 1 100 ? 23.393 51.039 41.922 1.00 37.28 78 GLY A C 1
ATOM 613 O O . GLY A 1 100 ? 23.865 51.486 40.876 1.00 39.25 78 GLY A O 1
ATOM 614 N N . GLY A 1 101 ? 22.241 50.392 41.946 1.00 37.30 79 GLY A N 1
ATOM 615 C CA . GLY A 1 101 ? 21.512 50.161 40.719 1.00 34.10 79 GLY A CA 1
ATOM 616 C C . GLY A 1 101 ? 20.904 51.433 40.167 1.00 47.01 79 GLY A C 1
ATOM 617 O O . GLY A 1 101 ? 20.398 52.276 40.910 1.00 51.75 79 GLY A O 1
ATOM 618 N N . PHE A 1 102 ? 20.981 51.578 38.851 1.00 48.27 80 PHE A N 1
ATOM 619 C CA . PHE A 1 102 ? 20.271 52.630 38.141 1.00 49.71 80 PHE A CA 1
ATOM 620 C C . PHE A 1 102 ? 19.178 51.997 37.297 1.00 51.26 80 PHE A C 1
ATOM 621 O O . PHE A 1 102 ? 18.038 52.455 37.286 1.00 57.70 80 PHE A O 1
ATOM 629 N N . ASP A 1 103 ? 19.543 50.923 36.606 1.00 56.88 81 ASP A N 1
ATOM 630 C CA . ASP A 1 103 ? 18.619 50.164 35.775 1.00 57.43 81 ASP A CA 1
ATOM 631 C C . ASP A 1 103 ? 17.503 49.527 36.610 1.00 56.47 81 ASP A C 1
ATOM 632 O O . ASP A 1 103 ? 17.747 48.602 37.385 1.00 55.00 81 ASP A O 1
ATOM 637 N N . ALA A 1 104 ? 16.277 50.009 36.424 1.00 58.62 82 ALA A N 1
ATOM 638 C CA . ALA A 1 104 ? 15.128 49.550 37.207 1.00 54.54 82 ALA A CA 1
ATOM 639 C C . ALA A 1 104 ? 14.870 48.048 37.093 1.00 54.95 82 ALA A C 1
ATOM 640 O O . ALA A 1 104 ? 14.225 47.462 37.969 1.00 53.89 82 ALA A O 1
ATOM 642 N N . SER A 1 105 ? 15.366 47.435 36.018 1.00 58.82 83 SER A N 1
ATOM 643 C CA . SER A 1 105 ? 15.197 45.994 35.796 1.00 62.87 83 SER A CA 1
ATOM 644 C C . SER A 1 105 ? 15.874 45.177 36.894 1.00 63.31 83 SER A C 1
ATOM 645 O O . SER A 1 105 ? 15.478 44.041 37.193 1.00 63.48 83 SER A O 1
ATOM 648 N N . LEU A 1 106 ? 16.889 45.781 37.503 1.00 63.47 84 LEU A N 1
ATOM 649 C CA . LEU A 1 106 ? 17.765 45.068 38.417 1.00 61.61 84 LEU A CA 1
ATOM 650 C C . LEU A 1 106 ? 17.407 45.330 39.873 1.00 62.61 84 LEU A C 1
ATOM 651 O O . LEU A 1 106 ? 17.005 46.436 40.250 1.00 64.00 84 LEU A O 1
ATOM 656 N N . LYS A 1 107 ? 17.558 44.288 40.682 1.00 67.37 85 LYS A N 1
ATOM 657 C CA . LYS A 1 107 ? 17.186 44.315 42.085 1.00 58.24 85 LYS A CA 1
ATOM 658 C C . LYS A 1 107 ? 18.383 43.881 42.917 1.00 61.54 85 LYS A C 1
ATOM 659 O O . LYS A 1 107 ? 19.228 43.132 42.430 1.00 64.52 85 LYS A O 1
ATOM 665 N N . VAL A 1 108 ? 18.446 44.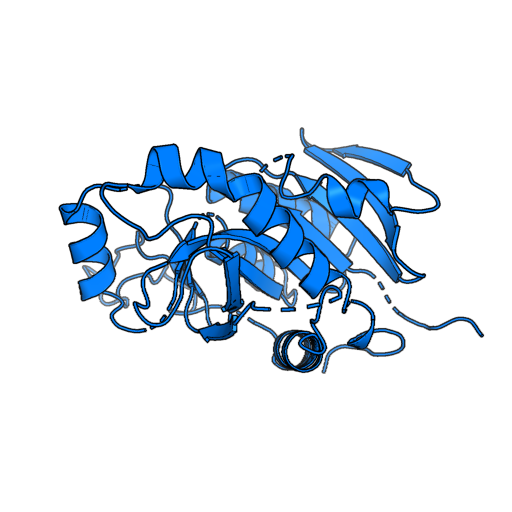357 44.162 1.00 63.06 86 VAL A N 1
ATOM 666 C CA . VAL A 1 108 ? 19.556 44.089 45.076 1.00 54.66 86 VAL A CA 1
ATOM 667 C C . VAL A 1 108 ? 20.097 42.666 44.953 1.00 57.45 86 VAL A C 1
ATOM 668 O O . VAL A 1 108 ? 19.335 41.704 44.947 1.00 57.17 86 VAL A O 1
ATOM 672 N N . GLY A 1 109 ? 21.412 42.542 44.808 1.00 55.48 87 GLY A N 1
ATOM 673 C CA . GLY A 1 109 ? 22.030 41.236 44.707 1.00 57.45 87 GLY A CA 1
ATOM 674 C C . GLY A 1 109 ? 22.368 40.867 43.279 1.00 57.09 87 GLY A C 1
ATOM 675 O O . GLY A 1 109 ? 23.233 40.030 43.034 1.00 49.78 87 GLY A O 1
ATOM 676 N N . ASP A 1 110 ? 21.678 41.485 42.328 1.00 54.85 88 ASP A N 1
ATOM 677 C CA . ASP A 1 110 ? 21.986 41.285 40.920 1.00 51.00 88 ASP A CA 1
ATOM 678 C C . ASP A 1 110 ? 23.422 41.704 40.624 1.00 47.62 88 ASP A C 1
ATOM 679 O O . ASP A 1 110 ? 24.042 42.435 41.403 1.00 45.43 88 ASP A O 1
ATOM 684 N N . ILE A 1 111 ? 23.940 41.244 39.489 1.00 45.00 89 ILE A N 1
ATOM 685 C CA . ILE A 1 111 ? 25.334 41.477 39.135 1.00 40.77 89 ILE A CA 1
ATOM 686 C C . ILE A 1 111 ? 25.445 42.193 37.800 1.00 41.79 89 ILE A C 1
ATOM 687 O O . ILE A 1 111 ? 24.738 41.877 36.849 1.00 45.05 89 ILE A O 1
ATOM 692 N N . VAL A 1 112 ? 26.322 43.183 37.733 1.00 36.58 90 VAL A N 1
ATOM 693 C CA . VAL A 1 112 ? 26.544 43.885 36.491 1.00 40.47 90 VAL A CA 1
ATOM 694 C C . VAL A 1 112 ? 28.005 43.720 36.089 1.00 44.55 90 VAL A C 1
ATOM 695 O O . VAL A 1 112 ? 28.915 44.062 36.843 1.00 38.41 90 VAL A O 1
ATOM 699 N N . VAL A 1 113 ? 28.221 43.166 34.902 1.00 41.32 91 VAL A N 1
ATOM 700 C CA . VAL A 1 113 ? 29.553 43.061 34.342 1.00 34.12 91 VAL A CA 1
ATOM 701 C C . VAL A 1 113 ? 29.714 44.233 33.400 1.00 34.98 91 VAL A C 1
ATOM 702 O O . VAL A 1 113 ? 28.835 44.498 32.597 1.00 36.71 91 VAL A O 1
ATOM 706 N N . SER A 1 114 ? 30.820 44.952 33.512 1.00 28.15 92 SER A N 1
ATOM 707 C CA . SER A 1 114 ? 31.026 46.120 32.690 1.00 29.37 92 SER A CA 1
ATOM 708 C C . SER A 1 114 ? 31.090 45.730 31.219 1.00 39.83 92 SER A C 1
ATOM 709 O O . SER A 1 114 ? 31.778 44.781 30.857 1.00 42.38 92 SER A O 1
ATOM 712 N N . SER A 1 115 ? 30.355 46.458 30.382 1.00 31.97 93 SER A N 1
ATOM 713 C CA . SER A 1 115 ? 30.507 46.365 28.937 1.00 32.29 93 SER A CA 1
ATOM 714 C C . SER A 1 115 ? 31.274 47.609 28.487 1.00 28.82 93 SER A C 1
ATOM 715 O O . SER A 1 115 ? 31.919 47.625 27.438 1.00 32.57 93 SER A O 1
ATOM 718 N N . GLU A 1 116 ? 31.158 48.661 29.294 1.00 29.75 94 GLU A N 1
ATOM 719 C CA . GLU A 1 116 ? 31.996 49.853 29.197 1.00 33.54 94 GLU A CA 1
ATOM 720 C C . GLU A 1 116 ? 31.937 50.532 30.548 1.00 29.25 94 GLU A C 1
ATOM 721 O O . GLU A 1 116 ? 31.090 50.199 31.378 1.00 27.33 94 GLU A O 1
ATOM 727 N N . VAL A 1 117 ? 32.854 51.462 30.780 1.00 26.57 95 VAL A N 1
ATOM 728 C CA . VAL A 1 117 ? 32.918 52.151 32.041 1.00 29.00 95 VAL A CA 1
ATOM 729 C C . VAL A 1 117 ? 33.239 53.597 31.797 1.00 28.38 95 VAL A C 1
ATOM 730 O O . VAL A 1 117 ? 34.155 53.911 31.044 1.00 26.07 95 VAL A O 1
ATOM 734 N N . ARG A 1 118 ? 32.481 54.483 32.430 1.00 25.96 96 ARG A N 1
ATOM 735 C CA . ARG A 1 118 ? 32.737 55.912 32.309 1.00 28.36 96 ARG A CA 1
ATOM 736 C C . ARG A 1 118 ? 32.711 56.600 33.667 1.00 27.85 96 ARG A C 1
ATOM 737 O O . ARG A 1 118 ? 32.043 56.160 34.588 1.00 25.74 96 ARG A O 1
ATOM 745 N N . TYR A 1 119 ? 33.435 57.696 33.783 1.00 26.57 97 TYR A N 1
ATOM 746 C CA . TYR A 1 119 ? 33.250 58.572 34.914 1.00 22.96 97 TYR A CA 1
ATOM 747 C C . TYR A 1 119 ? 31.955 59.321 34.747 1.00 23.01 97 TYR A C 1
ATOM 748 O O . TYR A 1 119 ? 31.704 59.836 33.659 1.00 28.68 97 TYR A O 1
ATOM 757 N N . HIS A 1 120 ? 31.142 59.457 35.788 1.00 23.06 98 HIS A N 1
ATOM 758 C CA . HIS A 1 120 ? 30.009 60.383 35.661 1.00 21.10 98 HIS A CA 1
ATOM 759 C C . HIS A 1 120 ? 30.353 61.771 36.197 1.00 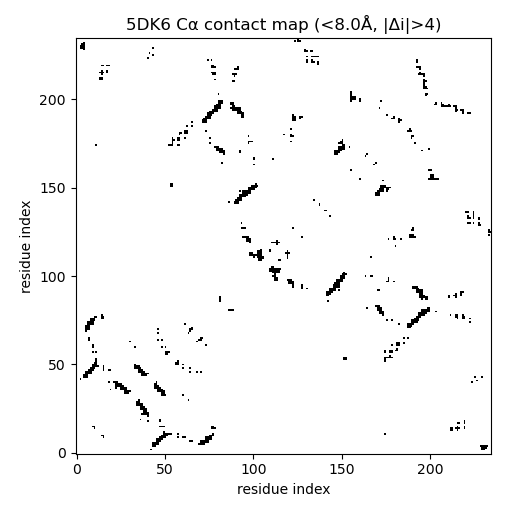25.37 98 HIS A C 1
ATOM 760 O O . HIS A 1 120 ? 29.604 62.725 35.987 1.00 24.71 98 HIS A O 1
ATOM 767 N N . ASP A 1 121 ? 31.494 61.912 36.872 1.00 24.04 99 ASP A N 1
ATOM 768 C CA . ASP A 1 121 ? 31.758 63.175 37.549 1.00 20.20 99 ASP A CA 1
ATOM 769 C C . ASP A 1 121 ? 32.923 63.925 36.944 1.00 23.62 99 ASP A C 1
ATOM 770 O O . ASP A 1 121 ? 33.479 64.857 37.551 1.00 25.89 99 ASP A O 1
ATOM 775 N N . VAL A 1 122 ? 33.309 63.498 35.746 1.00 22.52 100 VAL A N 1
ATOM 776 C CA . VAL A 1 122 ? 34.274 64.249 34.941 1.00 23.35 100 VAL A CA 1
ATOM 777 C C . VAL A 1 122 ? 33.568 65.187 33.951 1.00 21.93 100 VAL A C 1
ATOM 778 O O . VAL A 1 122 ? 32.702 64.756 33.197 1.00 25.43 100 VAL A O 1
ATOM 782 N N . ASP A 1 123 ? 33.927 66.470 33.962 1.00 22.28 101 ASP A N 1
ATOM 783 C CA . ASP A 1 123 ? 33.309 67.410 33.052 1.00 22.77 101 ASP A CA 1
ATOM 784 C C . ASP A 1 123 ? 34.291 68.402 32.457 1.00 25.27 101 ASP A C 1
ATOM 785 O O . ASP A 1 123 ? 34.648 69.386 33.101 1.00 23.75 101 ASP A O 1
ATOM 790 N N . LEU A 1 124 ? 34.683 68.156 31.205 1.00 28.03 102 LEU A N 1
ATOM 791 C CA . LEU A 1 124 ? 35.480 69.113 30.445 1.00 29.30 102 LEU A CA 1
ATOM 792 C C . LEU A 1 124 ? 34.768 69.448 29.128 1.00 25.48 102 LEU A C 1
ATOM 793 O O . LEU A 1 124 ? 35.395 69.804 28.127 1.00 22.81 102 LEU A O 1
ATOM 798 N N . THR A 1 125 ? 33.443 69.335 29.151 1.00 26.19 103 THR A N 1
ATOM 799 C CA . THR A 1 125 ? 32.606 69.693 28.009 1.00 24.44 103 THR A CA 1
ATOM 800 C C . THR A 1 125 ? 32.835 71.136 27.588 1.00 26.63 103 THR A C 1
ATOM 801 O O . THR A 1 125 ? 32.616 71.484 26.428 1.00 30.95 103 THR A O 1
ATOM 805 N N . ALA A 1 126 ? 33.304 71.978 28.506 1.00 24.71 104 ALA A N 1
ATOM 806 C CA . ALA A 1 126 ? 33.550 73.373 28.174 1.00 22.22 104 ALA A CA 1
ATOM 807 C C . ALA A 1 126 ? 34.564 73.499 27.042 1.00 28.90 104 ALA A C 1
ATOM 808 O O . ALA A 1 126 ? 34.659 74.550 26.392 1.00 26.98 104 ALA A O 1
ATOM 810 N N . PHE A 1 127 ? 35.318 72.425 26.815 1.00 27.19 105 PHE A N 1
ATOM 811 C CA . PHE A 1 127 ? 36.378 72.407 25.818 1.00 24.69 105 PHE A CA 1
ATOM 812 C C . PHE A 1 127 ? 36.109 71.388 24.723 1.00 22.78 105 PHE A C 1
ATOM 813 O O . PHE A 1 127 ? 36.983 71.113 23.906 1.00 29.87 105 PHE A O 1
ATOM 821 N N . GLY A 1 128 ? 34.912 70.810 24.709 1.00 23.90 106 GLY A N 1
ATOM 822 C CA . GLY A 1 128 ? 34.497 70.001 23.578 1.00 15.86 106 GLY A CA 1
ATOM 823 C C . GLY A 1 128 ? 34.581 68.513 23.827 1.00 23.42 106 GLY A C 1
ATOM 824 O O . GLY A 1 128 ? 34.235 67.695 22.957 1.00 22.63 106 GLY A O 1
ATOM 825 N N . TYR A 1 129 ? 35.029 68.135 25.018 1.00 22.39 107 TYR A N 1
ATOM 826 C CA . TYR A 1 129 ? 35.100 66.719 25.331 1.00 19.92 107 TYR A CA 1
ATOM 827 C C . TYR A 1 129 ? 33.708 66.251 25.654 1.00 20.21 107 TYR A C 1
ATOM 828 O O . TYR A 1 129 ? 32.815 67.053 25.931 1.00 23.13 107 TYR A O 1
ATOM 837 N N . GLU A 1 130 ? 33.515 64.950 25.566 1.00 13.83 108 GLU A N 1
ATOM 838 C CA . GLU A 1 130 ? 32.249 64.332 25.935 1.00 16.67 108 GLU A CA 1
ATOM 839 C C . GLU A 1 130 ? 32.047 64.349 27.457 1.00 28.35 108 GLU A C 1
ATOM 840 O O . GLU A 1 130 ? 33.023 64.422 28.242 1.00 22.10 108 GLU A O 1
ATOM 846 N N . ILE A 1 131 ? 30.786 64.332 27.885 1.00 29.02 109 ILE A N 1
ATOM 847 C CA . ILE A 1 131 ? 30.512 64.321 29.304 1.00 26.02 109 ILE A CA 1
ATOM 848 C C . ILE A 1 131 ? 31.181 63.063 29.835 1.00 25.40 109 ILE A C 1
ATOM 849 O O . ILE A 1 131 ? 31.171 62.020 29.184 1.00 29.25 109 ILE A O 1
ATOM 854 N N . GLY A 1 132 ? 31.840 63.172 30.980 1.00 28.04 110 GLY A N 1
ATOM 855 C CA . GLY A 1 132 ? 32.504 62.019 31.562 1.00 25.94 110 GLY A CA 1
ATOM 856 C C . GLY A 1 132 ? 33.926 61.769 31.066 1.00 26.57 110 GLY A C 1
ATOM 857 O O . GLY A 1 132 ? 34.625 60.929 31.617 1.00 22.76 110 GLY A O 1
ATOM 858 N N . GLN A 1 133 ? 34.366 62.498 30.045 1.00 24.31 111 GLN A N 1
ATOM 859 C CA . GLN A 1 133 ? 35.599 62.151 29.351 1.00 17.57 111 GLN A CA 1
ATOM 860 C C . GLN A 1 133 ? 36.768 63.021 29.764 1.00 20.33 111 GLN A C 1
ATOM 861 O O . GLN A 1 133 ? 36.657 64.239 29.768 1.00 19.17 111 GLN A O 1
ATOM 867 N N . LEU A 1 134 ? 37.898 62.384 30.082 1.00 19.34 112 LEU A N 1
ATOM 868 C CA . LEU A 1 134 ? 39.124 63.114 30.360 1.00 21.30 112 LEU A CA 1
ATOM 869 C C . LEU A 1 134 ? 39.917 63.330 29.081 1.00 20.71 112 LEU A C 1
ATOM 870 O O . LEU A 1 134 ? 39.980 62.449 28.227 1.00 22.87 112 LEU A O 1
ATOM 875 N N . PRO A 1 135 ? 40.516 64.505 28.939 1.00 17.57 113 PRO A N 1
ATOM 876 C CA . PRO A 1 135 ? 41.378 64.716 27.779 1.00 17.77 113 PRO A CA 1
ATOM 877 C C . PRO A 1 135 ? 42.470 63.659 27.702 1.00 27.29 113 PRO A C 1
ATOM 878 O O . PRO A 1 135 ? 42.982 63.272 28.759 1.00 28.79 113 PRO A O 1
ATOM 882 N N . ALA A 1 136 ? 42.764 63.187 26.480 1.00 21.22 114 ALA A N 1
ATOM 883 C CA . ALA A 1 136 ? 43.775 62.160 26.181 1.00 18.66 114 ALA A CA 1
ATOM 884 C C . ALA A 1 136 ? 43.341 60.784 26.666 1.00 23.67 114 ALA A C 1
ATOM 885 O O . ALA A 1 136 ? 44.137 59.853 26.737 1.00 32.23 114 ALA A O 1
ATOM 887 N N . ASN A 1 137 ? 42.060 60.654 26.963 1.00 21.41 115 ASN A N 1
ATOM 888 C CA . ASN A 1 137 ? 41.460 59.388 27.342 1.00 18.73 115 ASN A CA 1
ATOM 889 C C . ASN A 1 137 ? 40.229 59.161 26.485 1.00 24.24 115 ASN A C 1
ATOM 890 O O . ASN A 1 137 ? 39.641 60.123 25.978 1.00 20.72 115 ASN A O 1
ATOM 895 N N . PRO A 1 138 ? 39.818 57.901 26.320 1.00 22.99 116 PRO A N 1
ATOM 896 C CA . PRO A 1 138 ? 38.574 57.682 25.590 1.00 16.81 116 PRO A CA 1
ATOM 897 C C . PRO A 1 138 ? 37.390 58.104 26.457 1.00 24.06 116 PRO A C 1
ATOM 898 O O . PRO A 1 138 ? 37.535 58.192 27.680 1.00 27.93 116 PRO A O 1
ATOM 902 N N . ALA A 1 139 ? 36.234 58.358 25.860 1.00 26.82 117 ALA A N 1
ATOM 903 C CA . ALA A 1 139 ? 35.079 58.733 26.672 1.00 23.47 117 ALA A CA 1
ATOM 904 C C . ALA A 1 139 ? 34.693 57.554 27.568 1.00 26.89 117 ALA A C 1
ATOM 905 O O . ALA A 1 139 ? 34.306 57.718 28.726 1.00 20.83 117 ALA A O 1
ATOM 907 N N . ALA A 1 140 ? 34.793 56.359 27.005 1.00 24.88 118 ALA A N 1
ATOM 908 C CA . ALA A 1 140 ? 34.453 55.158 27.734 1.00 26.62 118 ALA A CA 1
ATOM 909 C C . ALA A 1 140 ? 35.652 54.235 27.709 1.00 27.98 118 ALA A C 1
ATOM 910 O O . ALA A 1 140 ? 36.253 54.064 26.657 1.00 30.95 118 ALA A O 1
ATOM 912 N N . PHE A 1 141 ? 36.029 53.687 28.863 1.00 23.87 119 PHE A N 1
ATOM 913 C CA . PHE A 1 141 ? 37.096 52.703 28.925 1.00 20.65 119 PHE A CA 1
ATOM 914 C C . PHE A 1 141 ? 36.497 51.361 28.586 1.00 26.37 119 PHE A C 1
ATOM 915 O O . PHE A 1 141 ? 35.348 51.100 28.931 1.00 28.05 119 PHE A O 1
ATOM 931 N N . PRO A 1 143 ? 36.421 47.207 28.601 1.00 25.85 121 PRO A N 1
ATOM 932 C CA . PRO A 1 143 ? 36.902 45.961 29.169 1.00 34.35 121 PRO A CA 1
ATOM 933 C C . PRO A 1 143 ? 37.280 45.006 28.055 1.00 40.04 121 PRO A C 1
ATOM 934 O O . PRO A 1 143 ? 36.723 45.103 26.953 1.00 37.17 121 PRO A O 1
ATOM 938 N N . HIS A 1 144 ? 38.208 44.093 28.330 1.00 38.82 122 HIS A N 1
ATOM 939 C CA . HIS A 1 144 ? 38.602 43.116 27.333 1.00 34.63 122 HIS A CA 1
ATOM 940 C C . HIS A 1 144 ? 37.413 42.214 27.009 1.00 41.15 122 HIS A C 1
ATOM 941 O O . HIS A 1 144 ? 36.718 41.754 27.913 1.00 37.95 122 HIS A O 1
ATOM 948 N N . ASP A 1 145 ? 37.167 41.991 25.717 1.00 41.08 123 ASP A N 1
ATOM 949 C CA . ASP A 1 145 ? 36.047 41.158 25.265 1.00 39.18 123 ASP A CA 1
ATOM 950 C C . ASP A 1 145 ? 36.063 39.770 25.875 1.00 39.51 123 ASP A C 1
ATOM 951 O O . ASP A 1 145 ? 35.015 39.234 26.237 1.00 40.44 123 ASP A O 1
ATOM 956 N N . ASP A 1 146 ? 37.254 39.188 25.983 1.00 37.11 124 ASP A N 1
ATOM 957 C CA . ASP A 1 146 ? 37.375 37.819 26.479 1.00 42.03 124 ASP A CA 1
ATOM 958 C C . ASP A 1 146 ? 37.128 37.735 27.986 1.00 44.49 124 ASP A C 1
ATOM 959 O O . ASP A 1 146 ? 36.582 36.736 28.465 1.00 45.94 124 ASP A O 1
ATOM 964 N N . LEU A 1 147 ? 37.490 38.784 28.726 1.00 41.73 125 LEU A N 1
ATOM 965 C CA . LEU A 1 147 ? 37.204 38.838 30.165 1.00 38.19 125 LEU A CA 1
ATOM 966 C C . LEU A 1 147 ? 35.710 39.001 30.357 1.00 37.18 125 LEU A C 1
ATOM 967 O O . LEU A 1 147 ? 35.123 38.415 31.271 1.00 40.10 125 LEU A O 1
ATOM 972 N N . VAL A 1 148 ? 35.098 39.806 29.488 1.00 42.82 126 VAL A N 1
ATOM 973 C CA . VAL A 1 148 ? 33.649 39.974 29.504 1.00 42.39 126 VAL A CA 1
ATOM 974 C C . VAL A 1 148 ? 32.989 38.654 29.142 1.00 45.45 126 VAL A C 1
ATOM 975 O O . VAL A 1 148 ? 32.096 38.180 29.842 1.00 47.08 126 VAL A O 1
ATOM 979 N N . ALA A 1 149 ? 33.449 38.063 28.042 1.00 51.78 127 ALA A N 1
ATOM 980 C CA . ALA A 1 149 ? 32.963 36.767 27.576 1.00 51.99 127 ALA A CA 1
ATOM 981 C C . ALA A 1 149 ? 33.100 35.712 28.664 1.00 54.76 127 ALA A C 1
ATOM 982 O O . ALA A 1 149 ? 32.195 34.908 28.882 1.00 56.89 127 ALA A O 1
ATOM 984 N N . ALA A 1 150 ? 34.236 35.729 29.355 1.00 55.88 128 ALA A N 1
ATOM 985 C CA . ALA A 1 150 ? 34.497 34.770 30.416 1.00 56.26 128 ALA A CA 1
ATOM 986 C C . ALA A 1 150 ? 33.447 34.859 31.511 1.00 58.24 128 ALA A C 1
ATOM 987 O O . ALA A 1 150 ? 32.855 33.854 31.882 1.00 60.92 128 ALA A O 1
ATOM 989 N N . ALA A 1 151 ? 33.210 36.062 32.025 1.00 58.60 129 ALA A N 1
ATOM 990 C CA . ALA A 1 151 ? 32.233 36.241 33.098 1.00 60.82 129 ALA A CA 1
ATOM 991 C C . ALA A 1 151 ? 30.798 36.000 32.609 1.00 61.52 129 ALA A C 1
ATOM 992 O O . ALA A 1 151 ? 29.909 35.693 33.404 1.00 64.70 129 ALA A O 1
ATOM 994 N N . LYS A 1 152 ? 30.582 36.142 31.302 1.00 60.00 130 LYS A N 1
ATOM 995 C CA . LYS A 1 152 ? 29.298 35.808 30.683 1.00 61.19 130 LYS A CA 1
ATOM 996 C C . LYS A 1 152 ? 29.027 34.315 30.854 1.00 63.05 130 LYS A C 1
ATOM 997 O O . LYS A 1 152 ? 27.970 33.912 31.350 1.00 68.15 130 LYS A O 1
ATOM 1003 N N . LYS A 1 153 ? 30.001 33.499 30.4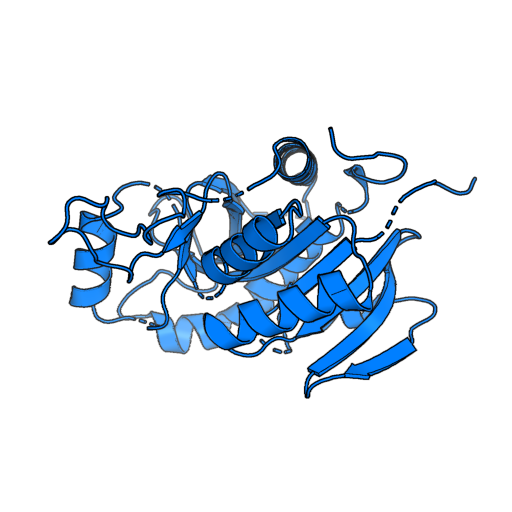53 1.00 61.66 131 LYS A N 1
ATOM 1004 C CA . LYS A 1 153 ? 29.949 32.060 30.693 1.00 59.81 131 LYS A CA 1
ATOM 1005 C C . LYS A 1 153 ? 29.980 31.786 32.187 1.00 64.05 131 LYS A C 1
ATOM 1006 O O . LYS A 1 153 ? 29.462 30.771 32.648 1.00 68.07 131 LYS A O 1
ATOM 1012 N N . GLY A 1 154 ? 30.583 32.710 32.934 1.00 62.38 132 GLY A N 1
ATOM 1013 C CA . GLY A 1 154 ? 30.680 32.618 34.379 1.00 62.58 132 GLY A CA 1
ATOM 1014 C C . GLY A 1 154 ? 29.321 32.490 35.022 1.00 60.75 132 GLY A C 1
ATOM 1015 O O . GLY A 1 154 ? 29.189 31.950 36.115 1.00 69.42 132 GLY A O 1
ATOM 1016 N N . ILE A 1 155 ? 28.301 32.988 34.335 1.00 65.44 133 ILE A N 1
ATOM 1017 C CA . ILE A 1 155 ? 26.928 32.714 34.737 1.00 73.19 133 ILE A CA 1
ATOM 1018 C C . ILE A 1 155 ? 26.521 31.284 34.311 1.00 78.29 133 ILE A C 1
ATOM 1019 O O . ILE A 1 155 ? 25.674 31.068 33.440 1.00 75.55 133 ILE A O 1
ATOM 1024 N N . GLU A 1 156 ? 27.185 30.308 34.921 1.00 79.94 134 GLU A N 1
ATOM 1025 C CA . GLU A 1 156 ? 26.523 29.108 35.409 1.00 75.67 134 GLU A CA 1
ATOM 1026 C C . GLU A 1 156 ? 26.194 29.249 36.888 1.00 84.44 134 GLU A C 1
ATOM 1027 O O . GLU A 1 156 ? 26.401 28.323 37.671 1.00 89.87 134 GLU A O 1
ATOM 1033 N N . GLN A 1 157 ? 25.687 30.416 37.266 1.00 84.22 135 GLN A N 1
ATOM 1034 C CA . GLN A 1 157 ? 26.075 31.042 38.523 1.00 85.73 135 GLN A CA 1
ATOM 1035 C C . GLN A 1 157 ? 25.925 30.066 39.683 1.00 89.00 135 GLN A C 1
ATOM 1036 O O . GLN A 1 157 ? 26.682 30.115 40.651 1.00 89.96 135 GLN A O 1
ATOM 1042 N N . LEU A 1 158 ? 24.944 29.176 39.576 1.00 89.99 136 LEU A N 1
ATOM 1043 C CA . LEU A 1 158 ? 23.814 29.168 40.496 1.00 92.28 136 LEU A CA 1
ATOM 1044 C C . LEU A 1 158 ? 24.213 28.611 41.859 1.00 94.35 136 LEU A C 1
ATOM 1045 O O . LEU A 1 158 ? 24.724 27.496 41.961 1.00 94.87 136 LEU A O 1
ATOM 1050 N N . SER A 1 159 ? 23.970 29.396 42.903 1.00 96.45 137 SER A N 1
ATOM 1051 C CA . SER A 1 159 ? 24.530 29.124 44.222 1.00 97.87 137 SER A CA 1
ATOM 1052 C C . SER A 1 159 ? 24.244 27.691 44.658 1.00 100.14 137 SER A C 1
ATOM 1053 O O . SER A 1 159 ? 25.161 26.935 44.978 1.00 100.21 137 SER A O 1
ATOM 1056 N N . GLN A 1 160 ? 22.967 27.324 44.667 1.00 105.69 138 GLN A N 1
ATOM 1057 C CA . GLN A 1 160 ? 22.559 25.979 45.055 1.00 104.23 138 GLN A CA 1
ATOM 1058 C C . GLN A 1 160 ? 21.261 25.575 44.363 1.00 104.62 138 GLN A C 1
ATOM 1059 O O . GLN A 1 160 ? 20.268 26.301 44.413 1.00 103.93 138 GLN A O 1
ATOM 1065 N N . ASN A 1 165 ? 16.581 33.891 43.116 1.00 75.49 143 ASN A N 1
ATOM 1066 C CA . ASN A 1 165 ? 17.562 33.744 42.044 1.00 76.27 143 ASN A CA 1
ATOM 1067 C C . ASN A 1 165 ? 18.171 35.080 41.567 1.00 74.35 143 ASN A C 1
ATOM 1068 O O . ASN A 1 165 ? 17.475 36.099 41.447 1.00 74.05 143 ASN A O 1
ATOM 1073 N N . ILE A 1 166 ? 19.473 35.048 41.280 1.00 73.55 144 ILE A N 1
ATOM 1074 C CA . ILE A 1 166 ? 20.244 36.229 40.879 1.00 65.09 144 ILE A CA 1
ATOM 1075 C C . ILE A 1 166 ? 20.209 36.490 39.368 1.00 66.12 144 ILE A C 1
ATOM 1076 O O . ILE A 1 166 ? 20.390 35.572 38.571 1.00 66.07 144 ILE A O 1
ATOM 1081 N N . LYS A 1 167 ? 19.981 37.743 38.982 1.00 61.13 145 LYS A N 1
ATOM 1082 C CA . LYS A 1 167 ? 20.100 38.154 37.585 1.00 54.88 145 LYS A CA 1
ATOM 1083 C C . LYS A 1 167 ? 21.516 38.694 37.352 1.00 57.98 145 LYS A C 1
ATOM 1084 O O . LYS A 1 167 ? 22.128 39.269 38.257 1.00 58.87 145 LYS A O 1
ATOM 1090 N N . ALA A 1 168 ? 22.056 38.479 36.158 1.00 57.34 146 ALA A N 1
ATOM 1091 C CA . ALA A 1 168 ? 23.388 38.977 35.838 1.00 47.64 146 ALA A CA 1
ATOM 1092 C C . ALA A 1 168 ? 23.384 39.571 34.448 1.00 49.43 146 ALA A C 1
ATOM 1093 O O . ALA A 1 168 ? 22.889 38.956 33.509 1.00 55.83 146 ALA A O 1
ATOM 1095 N N . VAL A 1 169 ? 23.918 40.778 34.313 1.00 48.73 147 VAL A N 1
ATOM 1096 C CA . VAL A 1 169 ? 23.861 41.481 33.038 1.00 43.19 147 VAL A CA 1
ATOM 1097 C C . VAL A 1 169 ? 25.191 42.131 32.685 1.00 41.91 147 VAL A C 1
ATOM 1098 O O . VAL A 1 169 ? 26.043 42.337 33.557 1.00 41.11 147 VAL A O 1
ATOM 1102 N N . THR A 1 170 ? 25.372 42.432 31.402 1.00 38.00 148 THR A N 1
ATOM 1103 C CA . THR A 1 170 ? 26.408 43.362 30.984 1.00 32.20 148 THR A CA 1
ATOM 1104 C C . THR A 1 170 ? 25.756 44.715 30.780 1.00 40.18 148 THR A C 1
ATOM 1105 O O . THR A 1 170 ? 24.614 44.805 30.312 1.00 42.04 148 THR A O 1
ATOM 1109 N N . GLY A 1 171 ? 26.470 45.773 31.125 1.00 34.75 149 GLY A N 1
ATOM 1110 C CA . GLY A 1 171 ? 25.910 47.100 30.985 1.00 34.12 149 GLY A CA 1
ATOM 1111 C C . GLY A 1 171 ? 26.935 48.157 31.315 1.00 38.68 149 GLY A C 1
ATOM 1112 O O . GLY A 1 171 ? 28.041 47.858 31.780 1.00 35.77 149 GLY A O 1
ATOM 1113 N N . LEU A 1 172 ? 26.564 49.404 31.075 1.00 32.96 150 LEU A N 1
ATOM 1114 C CA . LEU A 1 172 ? 27.428 50.517 31.394 1.00 30.91 150 LEU A CA 1
ATOM 1115 C C . LEU A 1 172 ? 27.499 50.712 32.910 1.00 31.15 150 LEU A C 1
ATOM 1116 O O . LEU A 1 172 ? 26.476 50.679 33.602 1.00 29.28 150 LEU A O 1
ATOM 1121 N N . ILE A 1 173 ? 28.716 50.892 33.416 1.00 25.01 151 ILE A N 1
ATOM 1122 C CA . ILE A 1 173 ? 28.943 51.220 34.818 1.00 29.43 151 ILE A CA 1
ATOM 1123 C C . ILE A 1 173 ? 29.628 52.583 34.896 1.00 28.61 151 ILE A C 1
ATOM 1124 O O . ILE A 1 173 ? 30.594 52.833 34.171 1.00 33.38 151 ILE A O 1
ATOM 1129 N N . THR A 1 174 ? 29.135 53.482 35.740 1.00 23.96 152 THR A N 1
ATOM 1130 C CA . THR A 1 174 ? 29.830 54.753 35.880 1.00 23.76 152 THR A CA 1
ATOM 1131 C C . THR A 1 174 ? 30.426 54.897 37.283 1.00 25.03 152 THR A C 1
ATOM 1132 O O . THR A 1 174 ? 30.133 54.115 38.187 1.00 22.61 152 THR A O 1
ATOM 1136 N N . THR A 1 175 ? 31.248 55.923 37.452 1.00 22.65 153 THR A N 1
ATOM 1137 C CA . THR A 1 175 ? 32.149 56.028 38.578 1.00 27.38 153 THR A CA 1
ATOM 1138 C C . THR A 1 175 ? 32.297 57.484 38.964 1.00 25.66 153 THR A C 1
ATOM 1139 O O . THR A 1 175 ? 32.570 58.316 38.118 1.00 27.78 153 THR A O 1
ATOM 1143 N N . GLY A 1 176 ? 32.124 57.786 40.242 1.00 22.35 154 GLY A N 1
ATOM 1144 C CA . GLY A 1 176 ? 32.452 59.103 40.746 1.00 26.72 154 GLY A CA 1
ATOM 1145 C C . GLY A 1 176 ? 32.866 59.012 42.204 1.00 26.42 154 GLY A C 1
ATOM 1146 O O . GLY A 1 176 ? 32.685 57.982 42.857 1.00 29.11 154 GLY A O 1
ATOM 1147 N N . ASP A 1 177 ? 33.427 60.097 42.708 1.00 23.00 155 ASP A N 1
ATOM 1148 C CA . ASP A 1 177 ? 33.815 60.210 44.113 1.00 27.15 155 ASP A CA 1
ATOM 1149 C C . ASP A 1 177 ? 32.690 60.760 45.026 1.00 29.11 155 ASP A C 1
ATOM 1150 O O . ASP A 1 177 ? 32.975 61.300 46.092 1.00 25.34 155 ASP A O 1
ATOM 1155 N N . THR A 1 178 ? 31.431 60.702 44.598 1.00 26.99 156 THR A N 1
ATOM 1156 C CA . THR A 1 178 ? 30.343 60.977 45.528 1.00 32.63 156 THR A CA 1
ATOM 1157 C C . THR A 1 178 ? 29.494 59.719 45.656 1.00 33.89 156 THR A C 1
ATOM 1158 O O . THR A 1 178 ? 29.166 59.083 44.660 1.00 36.13 156 THR A O 1
ATOM 1162 N N . PHE A 1 179 ? 29.155 59.355 46.886 1.00 32.37 157 PHE A N 1
ATOM 1163 C CA . PHE A 1 179 ? 28.198 58.285 47.093 1.00 33.73 157 PHE A CA 1
ATOM 1164 C C . PHE A 1 179 ? 26.830 58.791 46.642 1.00 35.05 157 PHE A C 1
ATOM 1165 O O . PHE A 1 179 ? 26.393 59.875 47.036 1.00 34.90 157 PHE A O 1
ATOM 1181 N N . THR A 1 181 ? 23.220 59.436 46.413 1.00 41.94 159 THR A N 1
ATOM 1182 C CA . THR A 1 181 ? 22.085 59.273 47.312 1.00 44.67 159 THR A CA 1
ATOM 1183 C C . THR A 1 181 ? 21.065 60.391 47.123 1.00 45.15 159 THR A C 1
ATOM 1184 O O . THR A 1 181 ? 19.858 60.156 47.159 1.00 44.96 159 THR A O 1
ATOM 1188 N N . LYS A 1 182 ? 21.559 61.606 46.919 1.00 45.26 160 LYS A N 1
ATOM 1189 C CA . LYS A 1 182 ? 20.691 62.761 46.731 1.00 46.92 160 LYS A CA 1
ATOM 1190 C C . LYS A 1 182 ? 19.928 62.672 45.413 1.00 47.54 160 LYS A C 1
ATOM 1191 O O . LYS A 1 182 ? 20.527 62.596 44.341 1.00 46.49 160 LYS A O 1
ATOM 1197 N N . GLU A 1 183 ? 18.603 62.679 45.505 1.00 49.78 161 GLU A N 1
ATOM 1198 C CA . GLU A 1 183 ? 17.740 62.525 44.339 1.00 49.90 161 GLU A CA 1
ATOM 1199 C C . GLU A 1 183 ? 18.220 63.391 43.176 1.00 49.46 161 GLU A C 1
ATOM 1200 O O . GLU A 1 183 ? 18.065 63.027 42.012 1.00 47.01 161 GLU A O 1
ATOM 1206 N N . GLU A 1 184 ? 18.803 64.538 43.504 1.00 48.39 162 GLU A N 1
ATOM 1207 C CA . GLU A 1 184 ? 19.285 65.475 42.505 1.00 45.37 162 GLU A CA 1
ATOM 1208 C C . GLU A 1 184 ? 20.566 64.981 41.834 1.00 48.17 162 GLU A C 1
ATOM 1209 O O . GLU A 1 184 ? 20.763 65.174 40.627 1.00 51.77 162 GLU A O 1
ATOM 1215 N N . ASP A 1 185 ? 21.447 64.366 42.615 1.00 47.19 163 ASP A N 1
ATOM 1216 C CA . ASP A 1 185 ? 22.697 63.852 42.066 1.00 45.46 163 ASP A CA 1
ATOM 1217 C C . ASP A 1 185 ? 22.393 62.667 41.152 1.00 38.55 163 ASP A C 1
ATOM 1218 O O . ASP A 1 185 ? 22.956 62.539 40.074 1.00 35.69 163 ASP A O 1
ATOM 1223 N N . VAL A 1 186 ? 21.490 61.807 41.598 1.00 37.70 164 VAL A N 1
ATOM 1224 C CA . VAL A 1 186 ? 21.089 60.654 40.823 1.00 33.00 164 VAL A CA 1
ATOM 1225 C C . VAL A 1 186 ? 20.454 61.084 39.497 1.00 33.76 164 VAL A C 1
ATOM 1226 O O . VAL A 1 186 ? 20.669 60.448 38.464 1.00 34.53 164 VAL A O 1
ATOM 1230 N N . ALA A 1 187 ? 19.722 62.191 39.512 1.00 38.77 165 ALA A N 1
ATOM 1231 C CA . ALA A 1 187 ? 19.012 62.650 38.322 1.00 34.52 165 ALA A CA 1
ATOM 1232 C C . ALA A 1 187 ? 19.972 63.198 37.275 1.00 30.32 165 ALA A C 1
ATOM 1233 O O . ALA A 1 187 ? 19.816 62.927 36.091 1.00 34.37 165 ALA A O 1
ATOM 1235 N N . LYS A 1 188 ? 20.951 63.978 37.725 1.00 37.45 166 LYS A N 1
ATOM 1236 C CA . LYS A 1 188 ? 21.934 64.587 36.844 1.00 33.61 166 LYS A CA 1
ATOM 1237 C C . LYS A 1 188 ? 22.766 63.479 36.188 1.00 37.06 166 LYS A C 1
ATOM 1238 O O . LYS A 1 188 ? 22.986 63.477 34.978 1.00 37.39 166 LYS A O 1
ATOM 1244 N N . ALA A 1 189 ? 23.189 62.512 36.990 1.00 34.46 167 ALA A N 1
ATOM 1245 C CA . ALA A 1 189 ? 23.943 61.384 36.474 1.00 37.64 167 ALA A CA 1
ATOM 1246 C C . ALA A 1 189 ? 23.106 60.616 35.461 1.00 34.16 167 ALA A C 1
ATOM 1247 O O . ALA A 1 189 ? 23.576 60.265 34.380 1.00 31.30 167 ALA A O 1
ATOM 1249 N N . ARG A 1 190 ? 21.859 60.355 35.823 1.00 33.28 168 ARG A N 1
ATOM 1250 C CA . ARG A 1 190 ? 20.965 59.611 34.951 1.00 30.84 168 ARG A CA 1
ATOM 1251 C C . ARG A 1 190 ? 20.746 60.344 33.630 1.00 31.50 168 ARG A C 1
ATOM 1252 O O . ARG A 1 190 ? 20.724 59.721 32.571 1.00 30.94 168 ARG A O 1
ATOM 1260 N N . ALA A 1 191 ? 20.634 61.666 33.691 1.00 27.00 169 ALA A N 1
ATOM 1261 C CA . ALA A 1 191 ? 20.450 62.469 32.494 1.00 30.61 169 ALA A CA 1
ATOM 1262 C C . ALA A 1 191 ? 21.662 62.398 31.560 1.00 34.50 169 ALA A C 1
ATOM 1263 O O . ALA A 1 191 ? 21.504 62.333 30.339 1.00 35.32 169 ALA A O 1
ATOM 1265 N N . ASN A 1 192 ? 22.865 62.443 32.129 1.00 32.27 170 ASN A N 1
ATOM 1266 C CA . ASN A 1 192 ? 24.091 62.417 31.339 1.00 27.44 170 ASN A CA 1
ATOM 1267 C C . ASN A 1 192 ? 24.385 61.024 30.810 1.00 31.64 170 ASN A C 1
ATOM 1268 O O . ASN A 1 192 ? 25.009 60.863 29.741 1.00 34.00 170 ASN A O 1
ATOM 1273 N N . PHE A 1 193 ? 23.953 60.015 31.568 1.00 28.61 171 PHE A N 1
ATOM 1274 C CA . PHE A 1 193 ? 24.295 58.632 31.237 1.00 30.02 171 PHE A CA 1
ATOM 1275 C C . PHE A 1 193 ? 23.084 57.740 31.359 1.00 33.39 171 PHE A C 1
ATOM 1276 O O . PHE A 1 193 ? 23.025 56.892 32.242 1.00 25.26 171 PHE A O 1
ATOM 1284 N N . PRO A 1 194 ? 22.134 57.897 30.421 1.00 36.42 172 PRO A N 1
ATOM 1285 C CA . PRO A 1 194 ? 20.791 57.307 30.471 1.00 30.10 172 PRO A CA 1
ATOM 1286 C C . PRO A 1 194 ? 20.797 55.782 30.461 1.00 35.52 172 PRO A C 1
ATOM 1287 O O . PRO A 1 194 ? 19.907 55.162 31.035 1.00 35.35 172 PRO A O 1
ATOM 1291 N N . THR A 1 195 ? 21.789 55.183 29.812 1.00 34.79 173 THR A N 1
ATOM 1292 C CA . THR A 1 195 ? 21.845 53.728 29.697 1.00 32.53 173 THR A CA 1
ATOM 1293 C C . THR A 1 195 ? 22.528 53.018 30.869 1.00 40.35 173 THR A C 1
ATOM 1294 O O . THR A 1 195 ? 22.694 51.791 30.843 1.00 41.28 173 THR A O 1
ATOM 1306 N N . ALA A 1 197 ? 23.708 51.030 33.904 1.00 31.31 175 ALA A N 1
ATOM 1307 C CA . ALA A 1 197 ? 23.161 49.948 34.704 1.00 35.87 175 ALA A CA 1
ATOM 1308 C C . ALA A 1 197 ? 23.432 50.190 36.193 1.00 37.87 175 ALA A C 1
ATOM 1309 O O . ALA A 1 197 ? 22.605 49.868 37.046 1.00 40.01 175 ALA A O 1
ATOM 1311 N N . ALA A 1 198 ? 24.573 50.781 36.521 1.00 30.47 176 ALA A N 1
ATOM 1312 C CA . ALA A 1 198 ? 24.933 50.902 37.934 1.00 34.33 176 ALA A CA 1
ATOM 1313 C C . ALA A 1 198 ? 26.049 51.892 38.140 1.00 32.63 176 ALA A C 1
ATOM 1314 O O . ALA A 1 198 ? 26.743 52.265 37.196 1.00 30.73 176 ALA A O 1
ATOM 1316 N N . VAL A 1 199 ? 26.207 52.311 39.390 1.00 32.08 177 VAL A N 1
ATOM 1317 C CA . VAL A 1 199 ? 27.175 53.318 39.745 1.00 30.16 177 VAL A CA 1
ATOM 1318 C C . VAL A 1 199 ? 28.051 52.858 40.920 1.00 28.89 177 VAL A C 1
ATOM 1319 O O . VAL A 1 199 ? 27.611 52.085 41.765 1.00 35.15 177 VAL A O 1
ATOM 1323 N N . GLU A 1 200 ? 29.297 53.333 40.951 1.00 24.52 178 GLU A N 1
ATOM 1324 C CA . GLU A 1 200 ? 30.231 53.040 42.034 1.00 22.70 178 GLU A CA 1
ATOM 1325 C C . GLU A 1 200 ? 31.333 54.096 42.075 1.00 26.94 178 GLU A C 1
ATOM 1326 O O . GLU A 1 200 ? 31.220 55.133 41.428 1.00 31.47 178 GLU A O 1
ATOM 1340 N N . GLU A 1 202 ? 35.006 53.431 41.988 1.00 21.26 180 GLU A N 1
ATOM 1341 C CA . GLU A 1 202 ? 36.380 53.031 41.641 1.00 25.43 180 GLU A CA 1
ATOM 1342 C C . GLU A 1 202 ? 36.594 52.476 40.216 1.00 24.76 180 GLU A C 1
ATOM 1343 O O . GLU A 1 202 ? 37.714 52.497 39.720 1.00 21.80 180 GLU A O 1
ATOM 1349 N N . GLY A 1 203 ? 35.536 51.971 39.579 1.00 23.23 181 GLY A N 1
ATOM 1350 C CA . GLY A 1 203 ? 35.646 51.311 38.287 1.00 25.70 181 GLY A CA 1
ATOM 1351 C C . GLY A 1 203 ? 36.432 52.029 37.198 1.00 26.95 181 GLY A C 1
ATOM 1352 O O . GLY A 1 203 ? 37.406 51.495 36.686 1.00 27.28 181 GLY A O 1
ATOM 1353 N N . ALA A 1 204 ? 36.020 53.240 36.846 1.00 23.26 182 ALA A N 1
ATOM 1354 C CA . ALA A 1 204 ? 36.674 53.961 35.764 1.00 25.93 182 ALA A CA 1
ATOM 1355 C C . ALA A 1 204 ? 38.108 54.316 36.129 1.00 23.81 182 ALA A C 1
ATOM 1356 O O . ALA A 1 204 ? 38.938 54.548 35.243 1.00 22.80 182 ALA A O 1
ATOM 1358 N N . ALA A 1 205 ? 38.408 54.366 37.426 1.00 27.01 183 ALA A N 1
ATOM 1359 C CA . ALA A 1 205 ? 39.743 54.770 37.867 1.00 20.12 183 ALA A CA 1
ATOM 1360 C C . ALA A 1 205 ? 40.704 53.608 37.668 1.00 22.40 183 ALA A C 1
ATOM 1361 O O . ALA A 1 205 ? 41.828 53.763 37.207 1.00 21.49 183 ALA A O 1
ATOM 1363 N N . ILE A 1 206 ? 40.235 52.428 38.004 1.00 19.32 184 ILE A N 1
ATOM 1364 C CA . ILE A 1 206 ? 40.967 51.229 37.702 1.00 22.56 184 ILE A CA 1
ATOM 1365 C C . ILE A 1 206 ? 41.177 51.125 36.175 1.00 27.45 184 ILE A C 1
ATOM 1366 O O . ILE A 1 206 ? 42.296 50.851 35.701 1.00 23.09 184 ILE A O 1
ATOM 1371 N N . ALA A 1 207 ? 40.132 51.414 35.403 1.00 23.77 185 ALA A N 1
ATOM 1372 C CA . ALA A 1 207 ? 40.210 51.250 33.961 1.00 28.47 185 ALA A CA 1
ATOM 1373 C C . ALA A 1 207 ? 41.170 52.273 33.394 1.00 25.76 185 ALA A C 1
ATOM 1374 O O . ALA A 1 207 ? 41.920 51.974 32.458 1.00 28.24 185 ALA A O 1
ATOM 1376 N N . GLN A 1 208 ? 41.138 53.477 33.960 1.00 19.61 186 GLN A N 1
ATOM 1377 C CA . GLN A 1 208 ? 42.024 54.544 33.527 1.00 17.50 186 GLN A CA 1
ATOM 1378 C C . GLN A 1 208 ? 43.477 54.167 33.755 1.00 26.75 186 GLN A C 1
ATOM 1379 O O . GLN A 1 208 ? 44.317 54.337 32.870 1.00 27.16 186 GLN A O 1
ATOM 1385 N N . ALA A 1 209 ? 43.769 53.693 34.964 1.00 21.14 187 ALA A N 1
ATOM 1386 C CA . ALA A 1 209 ? 45.112 53.214 35.312 1.00 28.47 187 ALA A CA 1
ATOM 1387 C C . ALA A 1 209 ? 45.542 52.052 34.410 1.00 21.81 187 ALA A C 1
ATOM 1388 O O . ALA A 1 209 ? 46.668 52.017 33.919 1.00 29.32 187 ALA A O 1
ATOM 1390 N N . CYS A 1 210 ? 44.641 51.108 34.190 1.00 24.28 188 CYS A N 1
ATOM 1391 C CA . CYS A 1 210 ? 44.924 49.979 33.331 1.00 27.81 188 CYS A CA 1
ATOM 1392 C C . CYS A 1 210 ? 45.258 50.380 31.909 1.00 33.43 188 CYS A C 1
ATOM 1393 O O . CYS A 1 210 ? 46.125 49.772 31.281 1.00 31.53 188 CYS A O 1
ATOM 1396 N N . LEU A 1 211 ? 44.567 51.394 31.398 1.00 29.78 189 LEU A N 1
ATOM 1397 C CA . LEU A 1 211 ? 44.809 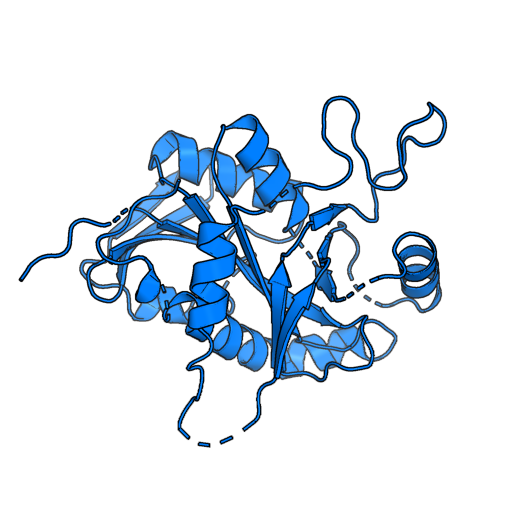51.847 30.047 1.00 28.82 189 LEU A CA 1
ATOM 1398 C C . LEU A 1 211 ? 46.188 52.452 29.945 1.00 29.55 189 LEU A C 1
ATOM 1399 O O . LEU A 1 211 ? 46.912 52.261 28.971 1.00 29.08 189 LEU A O 1
ATOM 1404 N N . GLN A 1 212 ? 46.529 53.216 30.964 1.00 28.75 190 GLN A N 1
ATOM 1405 C CA . GLN A 1 212 ? 47.796 53.904 31.026 1.00 32.54 190 GLN A CA 1
ATOM 1406 C C . GLN A 1 212 ? 48.914 52.855 31.057 1.00 38.31 190 GLN A C 1
ATOM 1407 O O . GLN A 1 212 ? 49.997 53.079 30.515 1.00 36.17 190 GLN A O 1
ATOM 1413 N N . LEU A 1 213 ? 48.623 51.701 31.668 1.00 33.02 191 LEU A N 1
ATOM 1414 C CA . LEU A 1 213 ? 49.614 50.637 31.876 1.00 32.25 191 LEU A CA 1
ATOM 1415 C C . LEU A 1 213 ? 49.379 49.465 30.931 1.00 36.63 191 LEU A C 1
ATOM 1416 O O . LEU A 1 213 ? 49.823 48.339 31.195 1.00 36.39 191 LEU A O 1
ATOM 1421 N N . LYS A 1 214 ? 48.667 49.745 29.840 1.00 35.83 192 LYS A N 1
ATOM 1422 C CA . LYS A 1 214 ? 48.412 48.767 28.776 1.00 36.49 192 LYS A CA 1
ATOM 1423 C C . LYS A 1 214 ? 47.968 47.418 29.329 1.00 35.97 192 LYS A C 1
ATOM 1424 O O . LYS A 1 214 ? 48.480 46.382 28.923 1.00 40.56 192 LYS A O 1
ATOM 1430 N N . THR A 1 215 ? 47.036 47.440 30.272 1.00 30.85 193 THR A N 1
ATOM 1431 C CA . THR A 1 215 ? 46.566 46.227 30.896 1.00 25.14 193 THR A CA 1
ATOM 1432 C C . THR A 1 215 ? 45.063 46.053 30.727 1.00 31.04 193 THR A C 1
ATOM 1433 O O . THR A 1 215 ? 44.290 46.996 30.912 1.00 32.98 193 THR A O 1
ATOM 1437 N N . PRO A 1 216 ? 44.639 44.839 30.380 1.00 29.78 194 PRO A N 1
ATOM 1438 C CA . PRO A 1 216 ? 43.219 44.483 30.285 1.00 29.83 194 PRO A CA 1
ATOM 1439 C C . PRO A 1 216 ? 42.539 44.541 31.639 1.00 31.22 194 PRO A C 1
ATOM 1440 O O . PRO A 1 216 ? 43.165 44.203 32.638 1.00 27.42 194 PRO A O 1
ATOM 1444 N N . PHE A 1 217 ? 41.279 44.953 31.667 1.00 27.91 195 PHE A N 1
ATOM 1445 C CA . PHE A 1 217 ? 40.527 45.013 32.909 1.00 28.17 195 PHE A CA 1
ATOM 1446 C C . PHE A 1 217 ? 39.130 44.508 32.649 1.00 29.42 195 PHE A C 1
ATOM 1447 O O . PHE A 1 217 ? 38.699 44.397 31.498 1.00 35.65 195 PHE A O 1
ATOM 1455 N N . VAL A 1 218 ? 38.423 44.187 33.723 1.00 33.17 196 VAL A N 1
ATOM 1456 C CA . VAL A 1 218 ? 36.972 44.046 33.665 1.00 36.68 196 VAL A CA 1
ATOM 1457 C C . VAL A 1 218 ? 36.453 44.454 35.031 1.00 34.36 196 VAL A C 1
ATOM 1458 O O . VAL A 1 218 ? 37.151 44.297 36.025 1.00 35.39 196 VAL A O 1
ATOM 1462 N N . VAL A 1 219 ? 35.252 45.018 35.071 1.00 36.15 197 VAL A N 1
ATOM 1463 C CA . VAL A 1 219 ? 34.654 45.446 36.320 1.00 36.26 197 VAL A CA 1
ATOM 1464 C C . VAL A 1 219 ? 33.448 44.584 36.592 1.00 38.75 197 VAL A C 1
ATOM 1465 O O . VAL A 1 219 ? 32.527 44.537 35.775 1.00 39.02 197 VAL A O 1
ATOM 1469 N N . ILE A 1 220 ? 33.449 43.892 37.725 1.00 41.83 198 ILE A N 1
ATOM 1470 C CA . ILE A 1 220 ? 32.305 43.075 38.099 1.00 43.43 198 ILE A CA 1
ATOM 1471 C C . ILE A 1 220 ? 31.704 43.582 39.387 1.00 44.14 198 ILE A C 1
ATOM 1472 O O . ILE A 1 220 ? 32.375 43.613 40.416 1.00 45.04 198 ILE A O 1
ATOM 1477 N N . ARG A 1 221 ? 30.445 43.987 39.356 1.00 41.71 199 ARG A N 1
ATOM 1478 C CA . ARG A 1 221 ? 29.873 44.551 40.559 1.00 40.51 199 ARG A CA 1
ATOM 1479 C C . ARG A 1 221 ? 28.441 44.119 40.783 1.00 44.54 199 ARG A C 1
ATOM 1480 O O . ARG A 1 221 ? 27.679 43.918 39.848 1.00 51.31 199 ARG A O 1
ATOM 1488 N N . SER A 1 222 ? 28.116 43.935 42.055 1.00 40.29 200 SER A N 1
ATOM 1489 C CA . SER A 1 222 ? 26.817 43.448 42.471 1.00 43.33 200 SER A CA 1
ATOM 1490 C C . SER A 1 222 ? 26.074 44.558 43.221 1.00 41.27 200 SER A C 1
ATOM 1491 O O . SER A 1 222 ? 26.684 45.335 43.960 1.00 38.81 200 SER A O 1
ATOM 1494 N N . LEU A 1 223 ? 24.763 44.622 43.022 1.00 38.82 201 LEU A N 1
ATOM 1495 C CA . LEU A 1 223 ? 23.944 45.713 43.536 1.00 40.53 201 LEU A CA 1
ATOM 1496 C C . LEU A 1 223 ? 23.723 45.612 45.030 1.00 45.28 201 LEU A C 1
ATOM 1497 O O . LEU A 1 223 ? 23.078 44.677 45.503 1.00 49.80 201 LEU A O 1
ATOM 1502 N N . SER A 1 224 ? 24.256 46.577 45.772 1.00 46.22 202 SER A N 1
ATOM 1503 C CA . SER A 1 224 ? 24.103 46.612 47.218 1.00 41.55 202 SER A CA 1
ATOM 1504 C C . SER A 1 224 ? 22.934 47.504 47.610 1.00 43.73 202 SER A C 1
ATOM 1505 O O . SER A 1 224 ? 22.563 47.574 48.772 1.00 48.52 202 SER A O 1
ATOM 1508 N N . ASP A 1 225 ? 22.372 48.194 46.629 1.00 42.65 203 ASP A N 1
ATOM 1509 C CA . ASP A 1 225 ? 21.293 49.141 46.867 1.00 47.70 203 ASP A CA 1
ATOM 1510 C C . ASP A 1 225 ? 20.811 49.704 45.543 1.00 46.23 203 ASP A C 1
ATOM 1511 O O . ASP A 1 225 ? 21.501 49.594 44.533 1.00 47.27 203 ASP A O 1
ATOM 1516 N N . ILE A 1 226 ? 19.623 50.292 45.544 1.00 46.34 204 ILE A N 1
ATOM 1517 C CA . ILE A 1 226 ? 19.164 51.054 44.390 1.00 43.80 204 ILE A CA 1
ATOM 1518 C C . ILE A 1 226 ? 19.542 52.505 44.694 1.00 43.81 204 ILE A C 1
ATOM 1519 O O . ILE A 1 226 ? 19.231 53.019 45.773 1.00 48.04 204 ILE A O 1
ATOM 1524 N N . ALA A 1 227 ? 20.262 53.149 43.779 1.00 43.19 205 ALA A N 1
ATOM 1525 C CA . ALA A 1 227 ? 20.810 54.477 44.045 1.00 40.37 205 ALA A CA 1
ATOM 1526 C C . ALA A 1 227 ? 19.706 55.516 44.290 1.00 42.09 205 ALA A C 1
ATOM 1527 O O . ALA A 1 227 ? 18.829 55.700 43.450 1.00 45.34 205 ALA A O 1
ATOM 1529 N N . GLY A 1 228 ? 19.765 56.188 45.443 1.00 45.51 206 GLY A N 1
ATOM 1530 C CA . GLY A 1 228 ? 18.752 57.151 45.845 1.00 46.04 206 GLY A CA 1
ATOM 1531 C C . GLY A 1 228 ? 18.619 57.332 47.356 1.00 56.09 206 GLY A C 1
ATOM 1532 O O . GLY A 1 228 ? 19.601 57.222 48.106 1.00 56.25 206 GLY A O 1
ATOM 1533 N N . LYS A 1 229 ? 17.393 57.599 47.806 1.00 59.34 207 LYS A N 1
ATOM 1534 C CA . LYS A 1 229 ? 17.115 57.929 49.211 1.00 62.35 207 LYS A CA 1
ATOM 1535 C C . LYS A 1 229 ? 17.378 56.788 50.195 1.00 58.78 207 LYS A C 1
ATOM 1536 O O . LYS A 1 229 ? 17.705 57.031 51.363 1.00 56.24 207 LYS A O 1
ATOM 1542 N N . GLU A 1 230 ? 17.216 55.550 49.734 1.00 56.13 208 GLU A N 1
ATOM 1543 C CA . GLU A 1 230 ? 17.362 54.386 50.608 1.00 60.87 208 GLU A CA 1
ATOM 1544 C C . GLU A 1 230 ? 18.811 53.885 50.689 1.00 60.93 208 GLU A C 1
ATOM 1545 O O . GLU A 1 230 ? 19.121 52.961 51.445 1.00 57.24 208 GLU A O 1
ATOM 1551 N N . SER A 1 231 ? 19.697 54.510 49.923 1.00 49.11 209 SER A N 1
ATOM 1552 C CA . SER A 1 231 ? 21.014 53.935 49.663 1.00 48.84 209 SER A CA 1
ATOM 1553 C C . SER A 1 231 ? 21.911 53.707 50.886 1.00 43.68 209 SER A C 1
ATOM 1554 O O . SER A 1 231 ? 22.486 52.628 51.001 1.00 48.94 209 SER A O 1
ATOM 1557 N N . PRO A 1 232 ? 22.048 54.702 51.791 1.00 45.63 210 PRO A N 1
ATOM 1558 C CA . PRO A 1 232 ? 23.019 54.471 52.872 1.00 49.04 210 PRO A CA 1
ATOM 1559 C C . PRO A 1 232 ? 22.717 53.257 53.756 1.00 50.53 210 PRO A C 1
ATOM 1560 O O . PRO A 1 232 ? 23.636 52.476 54.019 1.00 53.93 210 PRO A O 1
ATOM 1564 N N . HIS A 1 233 ? 21.477 53.074 54.194 1.00 50.88 211 HIS A N 1
ATOM 1565 C CA . HIS A 1 233 ? 21.199 51.940 55.074 1.00 53.33 211 HIS A CA 1
ATOM 1566 C C . HIS A 1 233 ? 20.982 50.649 54.261 1.00 55.51 211 HIS A C 1
ATOM 1567 O O . HIS A 1 233 ? 21.289 49.553 54.740 1.00 58.18 211 HIS A O 1
ATOM 1574 N N . THR A 1 234 ? 20.481 50.772 53.033 1.00 52.52 212 THR A N 1
ATOM 1575 C CA . THR A 1 234 ? 20.361 49.609 52.158 1.00 54.34 212 THR A CA 1
ATOM 1576 C C . THR A 1 234 ? 21.751 49.038 51.847 1.00 53.58 212 THR A C 1
ATOM 1577 O O . THR A 1 234 ? 21.960 47.823 51.915 1.00 53.55 212 THR A O 1
ATOM 1581 N N . PHE A 1 235 ? 22.692 49.925 51.516 1.00 51.47 213 PHE A N 1
ATOM 1582 C CA . PHE A 1 235 ? 24.092 49.556 51.298 1.00 49.41 213 PHE A CA 1
ATOM 1583 C C . PHE A 1 235 ? 24.665 48.776 52.478 1.00 52.84 213 PHE A C 1
ATOM 1584 O O . PHE A 1 235 ? 25.234 47.698 52.300 1.00 56.24 213 PHE A O 1
ATOM 1592 N N . GLU A 1 236 ? 24.514 49.325 53.680 1.00 51.51 214 GLU A N 1
ATOM 1593 C CA . GLU A 1 236 ? 25.014 48.676 54.893 1.00 54.57 214 GLU A CA 1
ATOM 1594 C C . GLU A 1 236 ? 24.376 47.317 55.140 1.00 51.57 214 GLU A C 1
ATOM 1595 O O . GLU A 1 236 ? 24.998 46.421 55.715 1.00 52.56 214 GLU A O 1
ATOM 1601 N N . GLU A 1 237 ? 23.129 47.173 54.707 1.00 54.21 215 GLU A N 1
ATOM 1602 C CA . GLU A 1 237 ? 22.380 45.947 54.926 1.00 53.84 215 GLU A CA 1
ATOM 1603 C C . GLU A 1 237 ? 22.846 44.864 53.949 1.00 58.59 215 GLU A C 1
ATOM 1604 O O . GLU A 1 237 ? 23.030 43.704 54.336 1.00 52.34 215 GLU A O 1
ATOM 1610 N N . TYR A 1 238 ? 23.068 45.268 52.694 1.00 52.52 216 TYR A N 1
ATOM 1611 C CA . TYR A 1 238 ? 23.280 44.331 51.589 1.00 54.10 216 TYR A CA 1
ATOM 1612 C C . TYR A 1 238 ? 24.691 44.381 50.963 1.00 56.01 216 TYR A C 1
ATOM 1613 O O . TYR A 1 238 ? 24.907 43.858 49.867 1.00 56.58 216 TYR A O 1
ATOM 1622 N N . LEU A 1 239 ? 25.643 44.999 51.659 1.00 52.59 217 LEU A N 1
ATOM 1623 C CA . LEU A 1 239 ? 27.041 44.971 51.233 1.00 52.53 217 LEU A CA 1
ATOM 1624 C C . LEU A 1 239 ? 27.602 43.543 51.241 1.00 56.68 217 LEU A C 1
ATOM 1625 O O . LEU A 1 239 ? 28.252 43.117 50.278 1.00 58.09 217 LEU A O 1
ATOM 1630 N N . GLU A 1 240 ? 27.335 42.808 52.319 1.00 53.17 218 GLU A N 1
ATOM 1631 C CA . GLU A 1 240 ? 27.764 41.420 52.436 1.00 57.43 218 GLU A CA 1
ATOM 1632 C C . GLU A 1 240 ? 27.167 40.524 51.351 1.00 55.73 218 GLU A C 1
ATOM 1633 O O . GLU A 1 240 ? 27.833 39.617 50.850 1.00 55.10 218 GLU A O 1
ATOM 1639 N N . THR A 1 241 ? 25.915 40.777 50.987 1.00 54.33 219 THR A N 1
ATOM 1640 C CA . THR A 1 241 ? 25.298 40.057 49.878 1.00 53.80 219 THR A CA 1
ATOM 1641 C C . THR A 1 241 ? 26.009 40.346 48.553 1.00 53.50 219 THR A C 1
ATOM 1642 O O . THR A 1 241 ? 26.339 39.428 47.798 1.00 51.86 219 THR A O 1
ATOM 1646 N N . ALA A 1 242 ? 26.242 41.628 48.282 1.00 51.07 220 ALA A N 1
ATOM 1647 C CA . ALA A 1 242 ? 26.839 42.050 47.021 1.00 55.28 220 ALA A CA 1
ATOM 1648 C C . ALA A 1 242 ? 28.281 41.559 46.927 1.00 51.86 220 ALA A C 1
ATOM 1649 O O . ALA A 1 242 ? 28.758 41.250 45.834 1.00 52.79 220 ALA A O 1
ATOM 1651 N N . ALA A 1 243 ? 28.964 41.476 48.068 1.00 49.71 221 ALA A N 1
ATOM 1652 C CA . ALA A 1 243 ? 30.313 40.913 48.117 1.00 48.25 221 ALA A CA 1
ATOM 1653 C C . ALA A 1 243 ? 30.291 39.419 47.791 1.00 51.95 221 ALA A C 1
ATOM 1654 O O . ALA A 1 243 ? 31.104 38.938 47.004 1.00 50.51 221 ALA A O 1
ATOM 1656 N N . VAL A 1 244 ? 29.352 38.691 48.386 1.00 51.67 222 VAL A N 1
ATOM 1657 C CA . VAL A 1 244 ? 29.223 37.260 48.120 1.00 55.51 222 VAL A CA 1
ATOM 1658 C C . VAL A 1 244 ? 28.961 36.983 46.639 1.00 58.15 222 VAL A C 1
ATOM 1659 O O . VAL A 1 244 ? 29.592 36.115 46.019 1.00 55.26 222 VAL A O 1
ATOM 1663 N N . ASN A 1 245 ? 28.030 37.734 46.070 1.00 53.33 223 ASN A N 1
ATOM 1664 C CA . ASN A 1 245 ? 27.620 37.475 44.704 1.00 48.96 223 ASN A CA 1
ATOM 1665 C C . ASN A 1 245 ? 28.702 37.866 43.703 1.00 56.21 223 ASN A C 1
ATOM 1666 O O . ASN A 1 245 ? 28.969 37.131 42.752 1.00 53.36 223 ASN A O 1
ATOM 1671 N N . SER A 1 246 ? 29.328 39.018 43.916 1.00 54.02 224 SER A N 1
ATOM 1672 C CA . SER A 1 246 ? 30.380 39.464 43.011 1.00 50.11 224 SER A CA 1
ATOM 1673 C C . SER A 1 246 ? 31.581 38.535 43.141 1.00 53.45 224 SER A C 1
ATOM 1674 O O . SER A 1 246 ? 32.164 38.138 42.133 1.00 56.24 224 SER A O 1
ATOM 1677 N N . SER A 1 247 ? 31.933 38.160 44.371 1.00 51.84 225 SER A N 1
ATOM 1678 C CA . SER A 1 247 ? 33.068 37.263 44.569 1.00 48.87 225 SER A CA 1
ATOM 1679 C C . SER A 1 247 ? 32.866 35.929 43.860 1.00 55.65 225 SER A C 1
ATOM 1680 O O . SER A 1 247 ? 33.798 35.398 43.260 1.00 58.39 225 SER A O 1
ATOM 1683 N N . GLN A 1 248 ? 31.653 35.395 43.904 1.00 58.01 226 GLN A N 1
ATOM 1684 C CA . GLN A 1 248 ? 31.373 34.140 43.213 1.00 56.33 226 GLN A CA 1
ATOM 1685 C C . GLN A 1 248 ? 31.645 34.224 41.713 1.00 57.59 226 GLN A C 1
ATOM 1686 O O . GLN A 1 248 ? 32.331 33.369 41.153 1.00 61.77 226 GLN A O 1
ATOM 1692 N N . LEU A 1 249 ? 31.108 35.256 41.066 1.00 56.15 227 LEU A N 1
ATOM 1693 C CA . LEU A 1 249 ? 31.241 35.404 39.622 1.00 54.06 227 LEU A CA 1
ATOM 1694 C C . LEU A 1 249 ? 32.705 35.556 39.234 1.00 58.64 227 LEU A C 1
ATOM 1695 O O . LEU A 1 249 ? 33.102 35.227 38.108 1.00 57.51 227 LEU A O 1
ATOM 1700 N N . VAL A 1 250 ? 33.505 36.045 40.176 1.00 50.22 228 VAL A N 1
ATOM 1701 C CA . VAL A 1 250 ? 34.943 36.152 39.988 1.00 48.52 228 VAL A CA 1
ATOM 1702 C C . VAL A 1 250 ? 35.561 34.764 39.931 1.00 56.02 228 VAL A C 1
ATOM 1703 O O . VAL A 1 250 ? 36.359 34.471 39.034 1.00 55.43 228 VAL A O 1
ATOM 1707 N N . LEU A 1 251 ? 35.179 33.913 40.879 1.00 51.75 229 LEU A N 1
ATOM 1708 C CA . LEU A 1 251 ? 35.708 32.556 40.957 1.00 55.92 229 LEU A CA 1
ATOM 1709 C C . LEU A 1 251 ? 35.382 31.747 39.709 1.00 60.07 229 LEU A C 1
ATOM 1710 O O . LEU A 1 251 ? 36.236 31.028 39.177 1.00 61.00 229 LEU A O 1
ATOM 1715 N N . ASN A 1 252 ? 34.141 31.867 39.254 1.00 59.44 230 ASN A N 1
ATOM 1716 C CA . ASN A 1 252 ? 33.729 31.245 38.015 1.00 54.55 230 ASN A CA 1
ATOM 1717 C C . ASN A 1 252 ? 34.554 31.764 36.858 1.00 58.96 230 ASN A C 1
ATOM 1718 O O . ASN A 1 252 ? 35.098 30.975 36.087 1.00 61.45 230 ASN A O 1
ATOM 1731 N N . LEU A 1 254 ? 37.415 33.047 36.828 1.00 59.40 232 LEU A N 1
ATOM 1732 C CA . LEU A 1 254 ? 38.756 32.485 36.945 1.00 57.08 232 LEU A CA 1
ATOM 1733 C C . LEU A 1 254 ? 38.812 31.063 36.400 1.00 59.22 232 LEU A C 1
ATOM 1734 O O . LEU A 1 254 ? 39.825 30.641 35.833 1.00 57.05 232 LEU A O 1
ATOM 1739 N N . GLY A 1 255 ? 37.713 30.333 36.569 1.00 47.15 233 GLY A N 1
ATOM 1740 C CA . GLY A 1 255 ? 37.613 28.985 36.047 1.00 49.86 233 GLY A CA 1
ATOM 1741 C C . GLY A 1 255 ? 37.610 28.968 34.531 1.00 50.46 233 GLY A C 1
ATOM 1742 O O . GLY A 1 255 ? 38.292 28.157 33.915 1.00 52.13 233 GLY A O 1
ATOM 1743 N N . GLN A 1 256 ? 36.842 29.873 33.933 1.00 46.59 234 GLN A N 1
ATOM 1744 C CA . GLN A 1 256 ? 36.700 29.942 32.484 1.00 49.18 234 GLN A CA 1
ATOM 1745 C C . GLN A 1 256 ? 38.002 30.373 31.809 1.00 50.01 234 GLN A C 1
ATOM 1746 O O . GLN A 1 256 ? 38.226 30.097 30.625 1.00 51.16 234 GLN A O 1
ATOM 1752 N N . LEU A 1 257 ? 38.856 31.048 32.570 1.00 41.25 235 LEU A N 1
ATOM 1753 C CA . LEU A 1 257 ? 40.103 31.595 32.039 1.00 47.27 235 LEU A CA 1
ATOM 1754 C C . LEU A 1 257 ? 41.278 30.650 32.223 1.00 47.74 235 LEU A C 1
ATOM 1755 O O . LEU A 1 257 ? 42.401 30.944 31.792 1.00 42.81 235 LEU A O 1
ATOM 1760 N N . LYS A 1 258 ? 41.016 29.528 32.882 1.00 40.60 236 LYS A N 1
ATOM 1761 C CA . LYS A 1 258 ? 42.061 28.559 33.173 1.00 53.06 236 LYS A CA 1
ATOM 1762 C C . LYS A 1 258 ? 42.616 27.952 31.897 1.00 56.36 236 LYS A C 1
ATOM 1763 O O . LYS A 1 258 ? 41.868 27.404 31.083 1.00 52.42 236 LYS A O 1
ATOM 1769 N N . GLY A 1 259 ? 43.928 28.067 31.722 1.00 49.65 237 GLY A N 1
ATOM 1770 C CA . GLY A 1 259 ? 44.586 27.504 30.563 1.00 47.99 237 GLY A CA 1
ATOM 1771 C C . GLY A 1 259 ? 44.476 28.395 29.346 1.00 57.62 237 GLY A C 1
ATOM 1772 O O . GLY A 1 259 ? 44.950 28.051 28.259 1.00 54.52 237 GLY A O 1
ATOM 1773 N N . LYS A 1 260 ? 43.854 29.554 29.527 1.00 58.47 238 LYS A N 1
ATOM 1774 C CA . LYS A 1 260 ? 43.680 30.491 28.425 1.00 50.64 238 LYS A CA 1
ATOM 1775 C C . LYS A 1 260 ? 44.564 31.732 28.556 1.00 50.60 238 LYS A C 1
ATOM 1776 O O . LYS A 1 260 ? 45.175 31.986 29.600 1.00 53.19 238 LYS A O 1
ATOM 1782 N N . VAL A 1 261 ? 44.634 32.494 27.472 1.00 50.25 239 VAL A N 1
ATOM 1783 C CA . VAL A 1 261 ? 45.346 33.769 27.457 1.00 54.29 239 VAL A CA 1
ATOM 1784 C C . VAL A 1 261 ? 44.449 34.797 26.738 1.00 54.78 239 VAL A C 1
ATOM 1785 O O . VAL A 1 261 ? 43.545 34.422 25.989 1.00 49.93 239 VAL A O 1
ATOM 1789 N N . LEU A 1 262 ? 44.661 36.083 26.990 1.00 54.96 240 LEU A N 1
ATOM 1790 C CA . LEU A 1 262 ? 43.785 37.095 26.414 1.00 52.70 240 LEU A CA 1
ATOM 1791 C C . LEU A 1 262 ? 44.190 37.397 24.988 1.00 50.83 240 LEU A C 1
ATOM 1792 O O . LEU A 1 262 ? 45.376 37.548 24.704 1.00 53.21 240 LEU 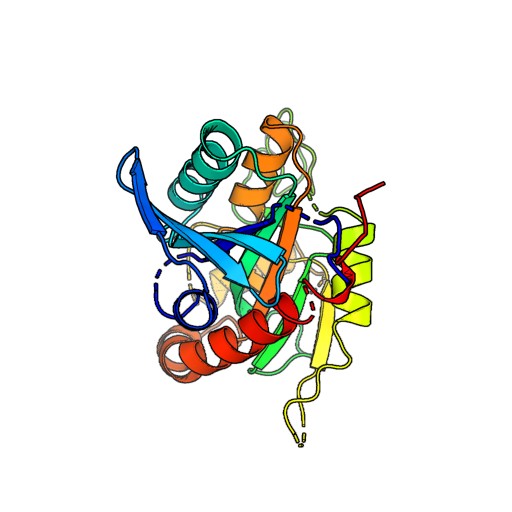A O 1
ATOM 1797 N N . SER A 1 263 ? 43.202 37.496 24.098 1.00 51.33 241 SER A N 1
ATOM 1798 C CA . SER A 1 263 ? 43.444 37.909 22.712 1.00 57.94 241 SER A CA 1
ATOM 1799 C C . SER A 1 263 ? 43.990 39.342 22.594 1.00 62.72 241 SER A C 1
ATOM 1800 O O . SER A 1 263 ? 44.051 39.885 21.492 1.00 67.24 241 SER A O 1
#